Protein 2CUL (pdb70)

Solvent-accessible surface area: 10797 Å² total; per-residue (Å²): 93,74,44,43,0,0,0,7,12,3,23,17,7,0,0,0,0,0,8,40,0,5,89,130,46,10,112,1,0,0,1,13,62,43,57,91,17,1,0,20,5,62,86,42,8,140,76,123,22,13,111,24,0,0,0,74,128,0,67,45,100,196,30,119,163,47,148,14,6,7,45,66,0,46,166,63,1,89,58,26,227,46,19,97,26,41,78,8,4,11,17,0,5,26,67,109,70,91,106,0,22,0,0,98,10,160,85,49,91,73,8,126,5,70,37,0,0,0,6,18,20,6,33,4,32,4,132,3,37,38,80,94,66,77,89,97,6,0,31,79,110,24,63,6,95,77,48,10,30,84,21,0,51,185,64,31,8,168,41,38,135,102,78,32,132,20,114,134,41,14,80,6,112,8,39,4,1,69,80,115,4,26,74,92,161,32,0,37,0,108,104,22,65,8,0,13,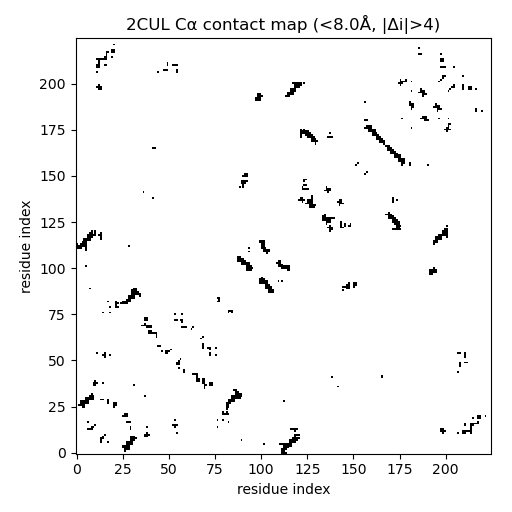0,0,2,36,0,11,62,88,35,99,43,26,103,16,1,86,13,0,58,72,0,0,96,34,0,54,153,91,84

Foldseek 3Di:
DQAQEEEEAQELQRVQLLVLLLVVVGQYEYEYADLQCRHQDQFFDDDDADPPTLLVVLDDPVDRDRSSSRVSSSVVSVPRPSYDYDYFAFQAFDDDDQAGFFGATPVGDTDGHSAYEYAPAQQAQKWKFQPPDIANASHPPHHHDHRHNVRCVVLPWDWDWDKDWHVVIMMMIGIATDQVLADQQAQHSPSGPRYGYADNSHDDDDSRRSSVGSNSNSVNVVVVD

Nearest PDB structures (foldseek):
  2cul-assembly1_A  TM=1.004E+00  e=3.012E-53  Thermus thermophilus HB8
  2zxi-assembly2_D  TM=8.512E-01  e=4.580E-15  Aquifex aeolicus
  2zxi-assembly2_C  TM=8.566E-01  e=1.336E-14  Aquifex aeolicus
  2zxi-assembly1_A  TM=8.500E-01  e=8.598E-15  Aquifex aeolicus
  2zxh-assembly1_B  TM=8.591E-01  e=3.437E-14  Aquifex aeolicus

CATH classification: 3.50.50.60

InterPro domains:
  IPR002218 tRNA uridine 5-carboxymethylaminomethyl modification enzyme MnmG-related [PTHR11806] (72-160)
  IPR036188 FAD/NAD(P)-binding domain superfamily [G3DSA:3.50.50.60] (1-232)
  IPR036188 FAD/NAD(P)-binding domain superfamily [SSF51905] (4-186)
  IPR040131 MnmG, N-terminal domain [PF01134] (5-40)
  IPR040131 MnmG, N-terminal domain [PF01134] (69-161)

Structure (mmCIF, N/CA/C/O backbone):
data_2CUL
#
_entry.id   2CUL
#
_cell.length_a   78.510
_cell.length_b   78.510
_cell.length_c   66.095
_cell.angle_alpha   90.00
_cell.angle_beta   90.00
_cell.angle_gamma   120.00
#
_symmetry.space_group_name_H-M   'P 32 2 1'
#
loop_
_entity.id
_entity.type
_entity.pdbx_description
1 polymer 'Glucose-inhibited division protein A-related protein, probable oxidoreductase'
2 non-polymer 'FLAVIN-ADENINE DINUCLEOTIDE'
3 water water
#
loop_
_atom_site.group_PDB
_atom_site.id
_atom_site.type_symbol
_atom_site.label_atom_id
_atom_site.label_alt_id
_atom_site.label_comp_id
_atom_site.label_asym_id
_atom_site.label_entity_id
_atom_site.label_seq_id
_atom_site.pdbx_PDB_ins_code
_atom_site.Cartn_x
_atom_site.Cartn_y
_atom_site.Cartn_z
_atom_site.occupancy
_atom_site.B_iso_or_equiv
_atom_site.auth_seq_id
_atom_site.auth_comp_id
_atom_site.auth_asym_id
_atom_site.auth_atom_id
_atom_site.pdbx_PDB_model_num
ATOM 1 N N . ALA A 1 2 ? 42.945 49.214 23.030 1.00 31.50 2 ALA A N 1
ATOM 2 C CA . ALA A 1 2 ? 43.141 49.820 21.681 1.00 29.13 2 ALA A CA 1
ATOM 3 C C . ALA A 1 2 ? 44.575 50.305 21.498 1.00 26.45 2 ALA A C 1
ATOM 4 O O . ALA A 1 2 ? 44.827 51.251 20.747 1.00 26.34 2 ALA A O 1
ATOM 6 N N . ALA A 1 3 ? 45.510 49.657 22.188 1.00 23.82 3 ALA A N 1
ATOM 7 C CA . ALA A 1 3 ? 46.919 50.023 22.095 1.00 23.12 3 ALA A CA 1
ATOM 8 C C . ALA A 1 3 ? 47.336 50.036 20.630 1.00 23.68 3 ALA A C 1
ATOM 9 O O . ALA A 1 3 ? 47.938 51.003 20.153 1.00 22.22 3 ALA A O 1
ATOM 11 N N . TYR A 1 4 ? 47.020 48.955 19.919 1.00 20.72 4 TYR A N 1
ATOM 12 C CA . TYR A 1 4 ? 47.343 48.873 18.501 1.00 15.46 4 TYR A CA 1
ATOM 13 C C . TYR A 1 4 ? 46.120 49.281 17.691 1.00 12.49 4 TYR A C 1
ATOM 14 O O . TYR A 1 4 ? 45.027 48.745 17.884 1.00 12.03 4 TYR A O 1
ATOM 23 N N . GLN A 1 5 ? 46.301 50.236 16.791 1.00 12.18 5 GLN A N 1
ATOM 24 C CA . GLN A 1 5 ? 45.206 50.671 15.936 1.00 11.58 5 GLN A CA 1
ATOM 25 C C . GLN A 1 5 ? 44.980 49.585 14.894 1.00 11.28 5 GLN A C 1
ATOM 26 O O . GLN A 1 5 ? 43.856 49.361 14.441 1.00 10.26 5 GLN A O 1
ATOM 32 N N . VAL A 1 6 ? 46.063 48.913 14.518 1.00 8.80 6 VAL A N 1
ATOM 33 C CA . VAL A 1 6 ? 46.000 47.827 13.549 1.00 8.34 6 VAL A CA 1
ATOM 34 C C . VAL A 1 6 ? 46.903 46.691 14.022 1.00 6.71 6 VAL A C 1
ATOM 35 O O . VAL A 1 6 ? 48.080 46.905 14.312 1.00 8.27 6 VAL A O 1
ATOM 39 N N . LEU A 1 7 ? 46.336 45.490 14.121 1.00 7.63 7 LEU A N 1
ATOM 40 C CA . LEU A 1 7 ? 47.083 44.303 14.523 1.00 6.38 7 LEU A CA 1
ATOM 41 C C . LEU A 1 7 ? 47.192 43.438 13.276 1.00 8.62 7 LEU A C 1
ATOM 42 O O . LEU A 1 7 ? 46.179 43.057 12.689 1.00 8.69 7 LEU A O 1
ATOM 47 N N . ILE A 1 8 ? 48.422 43.137 12.875 1.00 5.25 8 ILE A N 1
ATOM 48 C CA . ILE A 1 8 ? 48.666 42.332 11.686 1.00 6.86 8 ILE A CA 1
ATOM 49 C C . ILE A 1 8 ? 49.253 40.981 12.072 1.00 6.76 8 ILE A C 1
ATOM 50 O O . ILE A 1 8 ? 50.244 40.917 12.800 1.00 6.77 8 ILE A O 1
ATOM 55 N N . VAL A 1 9 ? 48.633 39.910 11.583 1.00 6.06 9 VAL A N 1
ATOM 56 C CA . VAL A 1 9 ? 49.099 38.554 11.850 1.00 7.05 9 VAL A CA 1
ATOM 57 C C . VAL A 1 9 ? 49.883 38.054 10.637 1.00 6.42 9 VAL A C 1
ATOM 58 O O . VAL A 1 9 ? 49.304 37.751 9.589 1.00 6.58 9 VAL A O 1
ATOM 62 N N . GLY A 1 10 ? 51.206 37.981 10.785 1.00 6.40 10 GLY A N 1
ATOM 63 C CA . GLY A 1 10 ? 52.057 37.526 9.698 1.00 5.75 10 GLY A CA 1
ATOM 64 C C . GLY A 1 10 ? 53.009 38.610 9.228 1.00 7.58 10 GLY A C 1
ATOM 65 O O . GLY A 1 10 ? 52.584 39.598 8.633 1.00 6.75 10 GLY A O 1
ATOM 66 N N . ALA A 1 11 ? 54.300 38.424 9.495 1.00 7.57 11 ALA A N 1
ATOM 67 C CA . ALA A 1 11 ? 55.317 39.394 9.106 1.00 7.19 11 ALA A CA 1
ATOM 68 C C . ALA A 1 11 ? 56.003 38.993 7.809 1.00 8.08 11 ALA A C 1
ATOM 69 O O . ALA A 1 11 ? 57.235 38.998 7.716 1.00 6.44 11 ALA A O 1
ATOM 71 N N . GLY A 1 12 ? 55.196 38.645 6.814 1.00 7.00 12 GLY A N 1
ATOM 72 C CA . GLY A 1 12 ? 55.727 38.251 5.525 1.00 8.46 12 GLY A CA 1
ATOM 73 C C . GLY A 1 12 ? 55.692 39.410 4.548 1.00 7.11 12 GLY A C 1
ATOM 74 O O . GLY A 1 12 ? 55.536 40.565 4.943 1.00 7.02 12 GLY A O 1
ATOM 75 N N . PHE A 1 13 ? 55.816 39.109 3.262 1.00 7.35 13 PHE A N 1
ATOM 76 C CA . PHE A 1 13 ? 55.835 40.164 2.259 1.00 5.82 13 PHE A CA 1
ATOM 77 C C . PHE A 1 13 ? 54.634 41.101 2.252 1.00 7.84 13 PHE A C 1
ATOM 78 O O . PHE A 1 13 ? 54.804 42.305 2.082 1.00 10.88 13 PHE A O 1
ATOM 86 N N . SER A 1 14 ? 53.428 40.577 2.455 1.00 7.95 14 SER A N 1
ATOM 87 C CA . SER A 1 14 ? 52.257 41.450 2.456 1.00 5.94 14 SER A CA 1
ATOM 88 C C . SER A 1 14 ? 52.031 42.101 3.818 1.00 6.84 14 SER A C 1
ATOM 89 O O . SER A 1 14 ? 51.775 43.297 3.901 1.00 7.35 14 SER A O 1
ATOM 92 N N . GLY A 1 15 ? 52.135 41.310 4.882 1.00 6.01 15 GLY A N 1
ATOM 93 C CA . GLY A 1 15 ? 51.923 41.829 6.223 1.00 7.48 15 GLY A CA 1
ATOM 94 C C . GLY A 1 15 ? 52.947 42.851 6.673 1.00 5.83 15 GLY A C 1
ATOM 95 O O . GLY A 1 15 ? 52.594 43.872 7.259 1.00 7.77 15 GLY A O 1
ATOM 96 N N . ALA A 1 16 ? 54.220 42.577 6.412 1.00 7.58 16 ALA A N 1
ATOM 97 C CA . ALA A 1 16 ? 55.277 43.508 6.801 1.00 6.84 16 ALA A CA 1
ATOM 98 C C . ALA A 1 16 ? 55.197 44.797 5.983 1.00 7.43 16 ALA A C 1
ATOM 99 O O . ALA A 1 16 ? 55.460 45.884 6.501 1.00 8.34 16 ALA A O 1
ATOM 101 N N . GLU A 1 17 ? 54.833 44.687 4.709 1.00 6.61 17 GLU A N 1
ATOM 102 C CA . GLU A 1 17 ? 54.724 45.879 3.874 1.00 5.08 17 GLU A CA 1
ATOM 103 C C . GLU A 1 17 ? 53.590 46.748 4.416 1.00 7.28 17 GLU A C 1
ATOM 104 O O . GLU A 1 17 ? 53.711 47.971 4.477 1.00 8.86 17 GLU A O 1
ATOM 110 N N . THR A 1 18 ? 52.486 46.116 4.809 1.00 7.60 18 THR A N 1
ATOM 111 C CA . THR A 1 18 ? 51.358 46.862 5.363 1.00 7.39 18 THR A CA 1
ATOM 112 C C . THR A 1 18 ? 51.831 47.613 6.610 1.00 8.26 18 THR A C 1
ATOM 113 O O . THR A 1 18 ? 51.565 48.808 6.774 1.00 9.05 18 THR A O 1
ATOM 117 N N . ALA A 1 19 ? 52.540 46.905 7.483 1.00 8.83 19 ALA A N 1
ATOM 118 C CA . ALA A 1 19 ? 53.052 47.495 8.717 1.00 8.52 19 ALA A CA 1
ATOM 119 C C . ALA A 1 19 ? 53.986 48.658 8.416 1.00 10.13 19 ALA A C 1
ATOM 120 O O . ALA A 1 19 ? 53.943 49.696 9.080 1.00 10.30 19 ALA A O 1
ATOM 122 N N . PHE A 1 20 ? 54.829 48.476 7.406 1.00 10.30 20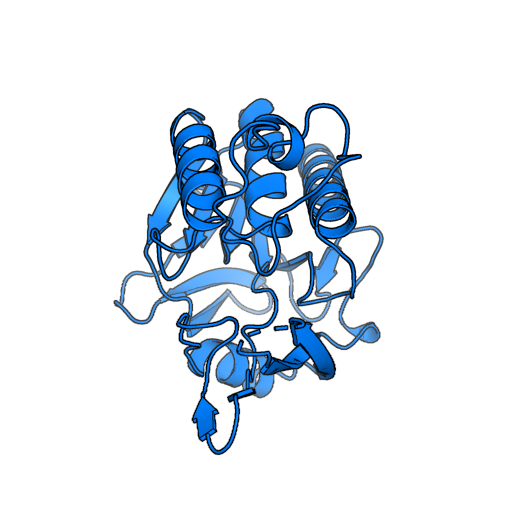 PHE A N 1
ATOM 123 C CA . PHE A 1 20 ? 55.792 49.496 7.017 1.00 11.73 20 PHE A CA 1
ATOM 124 C C . PHE A 1 20 ? 55.155 50.839 6.677 1.00 10.11 20 PHE A C 1
ATOM 125 O O . PHE A 1 20 ? 55.524 51.863 7.248 1.00 12.57 20 PHE A O 1
ATOM 133 N N . TRP A 1 21 ? 54.202 50.840 5.749 1.00 9.92 21 TRP A N 1
ATOM 134 C CA . TRP A 1 21 ? 53.558 52.084 5.351 1.00 11.83 21 TRP A CA 1
ATOM 135 C C . TRP A 1 21 ? 52.675 52.692 6.430 1.00 13.23 21 TRP A C 1
ATOM 136 O O . TRP A 1 21 ? 52.569 53.914 6.529 1.00 16.07 21 TRP A O 1
ATOM 147 N N . LEU A 1 22 ? 52.042 51.852 7.241 1.00 10.37 22 LEU A N 1
ATOM 148 C CA . LEU A 1 22 ? 51.201 52.368 8.310 1.00 11.13 22 LEU A CA 1
ATOM 149 C C . LEU A 1 22 ? 52.089 53.079 9.320 1.00 11.18 22 LEU A C 1
ATOM 150 O O . LEU A 1 22 ? 51.778 54.183 9.769 1.00 12.73 22 LEU A O 1
ATOM 155 N N . ALA A 1 23 ? 53.207 52.444 9.661 1.00 9.63 23 ALA A N 1
ATOM 156 C CA . ALA A 1 23 ? 54.137 53.009 10.630 1.00 14.17 23 ALA A CA 1
ATOM 157 C C . ALA A 1 23 ? 54.750 54.318 10.140 1.00 15.84 23 ALA A C 1
ATOM 158 O O . ALA A 1 23 ? 55.003 55.226 10.935 1.00 17.50 23 ALA A O 1
ATOM 160 N N . GLN A 1 24 ? 54.986 54.414 8.834 1.00 18.05 24 GLN A N 1
ATOM 161 C CA . GLN A 1 24 ? 55.553 55.624 8.248 1.00 21.43 24 GLN A CA 1
ATOM 162 C C . GLN A 1 24 ? 54.625 56.804 8.511 1.00 20.79 24 GLN A C 1
ATOM 163 O O . GLN A 1 24 ? 55.072 57.950 8.600 1.00 21.19 24 GLN A O 1
ATOM 169 N N . LYS A 1 25 ? 53.332 56.514 8.639 1.00 16.26 25 LYS A N 1
ATOM 170 C CA . LYS A 1 25 ? 52.322 57.538 8.884 1.00 19.59 25 LYS A CA 1
ATOM 171 C C . LYS A 1 25 ? 51.954 57.707 10.357 1.00 19.63 25 LYS A C 1
ATOM 172 O O . LYS A 1 25 ? 51.001 58.413 10.689 1.00 20.69 25 LYS A O 1
ATOM 178 N N . GLY A 1 26 ? 52.704 57.049 11.235 1.00 14.70 26 GLY A N 1
ATOM 179 C CA . GLY A 1 26 ? 52.462 57.174 12.662 1.00 15.78 26 GLY A CA 1
ATOM 180 C C . GLY A 1 26 ? 51.393 56.292 13.274 1.00 15.34 26 GLY A C 1
ATOM 181 O O . GLY A 1 26 ? 51.074 56.433 14.456 1.00 17.64 26 GLY A O 1
ATOM 182 N N . VAL A 1 27 ? 50.827 55.388 12.484 1.00 11.59 27 VAL A N 1
ATOM 183 C CA . VAL A 1 27 ? 49.801 54.491 12.994 1.00 10.64 27 VAL A CA 1
ATOM 184 C C . VAL A 1 27 ? 50.432 53.509 13.972 1.00 12.72 27 VAL A C 1
ATOM 185 O O . VAL A 1 27 ? 51.518 52.984 13.718 1.00 14.06 27 VAL A O 1
ATOM 189 N N . ARG A 1 28 ? 49.763 53.283 15.099 1.00 11.02 28 ARG A N 1
ATOM 190 C CA . ARG A 1 28 ? 50.257 52.351 16.106 1.00 11.61 28 ARG A CA 1
ATOM 191 C C . ARG A 1 28 ? 49.973 50.946 15.600 1.00 12.05 28 ARG A C 1
ATOM 192 O O . ARG A 1 28 ? 48.831 50.482 15.624 1.00 14.10 28 ARG A O 1
ATOM 200 N N . VAL A 1 29 ? 51.019 50.271 15.143 1.00 8.97 29 VAL A N 1
ATOM 201 C CA . VAL A 1 29 ? 50.880 48.929 14.599 1.00 6.72 29 VAL A CA 1
ATOM 202 C C . VAL A 1 29 ? 51.509 47.820 15.426 1.00 8.40 29 VAL A C 1
ATOM 203 O O . VAL A 1 29 ? 52.620 47.951 15.938 1.00 9.20 29 VAL A O 1
ATOM 207 N N . GLY A 1 30 ? 50.773 46.723 15.543 1.00 8.39 30 GLY A N 1
ATOM 208 C CA . GLY A 1 30 ? 51.273 45.558 16.240 1.00 8.47 30 GLY A CA 1
ATOM 209 C C . GLY A 1 30 ? 51.427 44.505 15.161 1.00 9.18 30 GLY A C 1
ATOM 210 O O . GLY A 1 30 ? 50.451 44.153 14.498 1.00 7.78 30 GLY A O 1
ATOM 211 N N . LEU A 1 31 ? 52.652 44.028 14.956 1.00 7.00 31 LEU A N 1
ATOM 212 C CA . LEU A 1 31 ? 52.919 43.010 13.947 1.00 6.91 31 LEU A CA 1
ATOM 213 C C . LEU A 1 31 ? 53.266 41.711 14.660 1.00 7.91 31 LEU A C 1
ATOM 214 O O . LEU A 1 31 ? 54.374 41.539 15.175 1.00 7.35 31 LEU A O 1
ATOM 219 N N . LEU A 1 32 ? 52.293 40.806 14.689 1.00 7.57 32 LEU A N 1
ATOM 220 C CA . LEU A 1 32 ? 52.423 39.512 15.351 1.00 7.78 32 LEU A CA 1
ATOM 221 C C . LEU A 1 32 ? 52.823 38.439 14.347 1.00 7.84 32 LEU A C 1
ATOM 222 O O . LEU A 1 32 ? 52.233 38.345 13.272 1.00 8.81 32 LEU A O 1
ATOM 227 N N . THR A 1 33 ? 53.828 37.635 14.685 1.00 6.06 33 THR A N 1
ATOM 228 C CA . THR A 1 33 ? 54.264 36.587 13.770 1.00 5.14 33 THR A CA 1
ATOM 229 C C . THR A 1 33 ? 54.806 35.392 14.558 1.00 7.81 33 THR A C 1
ATOM 230 O O . THR A 1 33 ? 55.449 35.560 15.592 1.00 7.37 33 THR A O 1
ATOM 234 N N . GLN A 1 34 ? 54.532 34.179 14.079 1.00 8.02 34 GLN A N 1
ATOM 235 C CA . GLN A 1 34 ? 54.946 32.982 14.808 1.00 7.98 34 GLN A CA 1
ATOM 236 C C . GLN A 1 34 ? 56.434 32.741 14.972 1.00 8.69 34 GLN A C 1
ATOM 237 O O . GLN A 1 34 ? 56.854 32.132 15.958 1.00 9.84 34 GLN A O 1
ATOM 243 N N . SER A 1 35 ? 57.235 33.211 14.026 1.00 7.94 35 SER A N 1
ATOM 244 C CA . SER A 1 35 ? 58.676 33.020 14.124 1.00 10.15 35 SER A CA 1
ATOM 245 C C . SER A 1 35 ? 59.425 34.261 13.670 1.00 8.86 35 SER A C 1
ATOM 246 O O . SER A 1 35 ? 59.378 34.622 12.498 1.00 9.89 35 SER A O 1
ATOM 249 N N . LEU A 1 36 ? 60.114 34.920 14.597 1.00 10.07 36 LEU A N 1
ATOM 250 C CA . LEU A 1 36 ? 60.868 36.115 14.234 1.00 8.28 36 LEU A CA 1
ATOM 251 C C . LEU A 1 36 ? 61.996 35.757 13.276 1.00 7.86 36 LEU A C 1
ATOM 252 O O . LEU A 1 36 ? 62.421 36.591 12.474 1.00 9.49 36 LEU A O 1
ATOM 257 N N . ASP A 1 37 ? 62.462 34.511 13.336 1.00 9.68 37 ASP A N 1
ATOM 258 C CA . ASP A 1 37 ? 63.542 34.065 12.460 1.00 11.55 37 ASP A CA 1
ATOM 259 C C . ASP A 1 37 ? 63.075 33.816 11.029 1.00 8.98 37 ASP A C 1
ATOM 260 O O . ASP A 1 37 ? 63.870 33.420 10.173 1.00 13.28 37 ASP A O 1
ATOM 265 N N . ALA A 1 38 ? 61.793 34.049 10.765 1.00 8.53 38 ALA A N 1
ATOM 266 C CA . ALA A 1 38 ? 61.248 33.839 9.425 1.00 8.93 38 ALA A CA 1
ATOM 267 C C . ALA A 1 38 ? 60.641 35.110 8.835 1.00 8.06 38 ALA A C 1
ATOM 268 O O . ALA A 1 38 ? 60.049 35.074 7.759 1.00 8.60 38 ALA A O 1
ATOM 270 N N . VAL A 1 39 ? 60.779 36.228 9.545 1.00 8.04 39 VAL A N 1
ATOM 271 C CA . VAL A 1 39 ? 60.246 37.500 9.065 1.00 6.80 39 VAL A CA 1
ATOM 272 C C . VAL A 1 39 ? 60.735 37.808 7.651 1.00 8.73 39 VAL A C 1
ATOM 273 O O . VAL A 1 39 ? 61.933 37.839 7.397 1.00 9.94 39 VAL A O 1
ATOM 277 N N . MET A 1 40 ? 59.801 38.030 6.731 1.00 6.33 40 MET A N 1
ATOM 278 C CA . MET A 1 40 ? 60.157 38.359 5.351 1.00 6.36 40 MET A CA 1
ATOM 279 C C . MET A 1 40 ? 61.104 37.362 4.690 1.00 8.13 40 MET A C 1
ATOM 280 O O . MET A 1 40 ? 61.941 37.747 3.873 1.00 9.01 40 MET A O 1
ATOM 285 N N . MET A 1 41 ? 60.968 36.085 5.029 1.00 7.05 41 MET A N 1
ATOM 286 C CA . MET A 1 41 ? 61.813 35.053 4.441 1.00 5.72 41 MET A CA 1
ATOM 287 C C . MET A 1 41 ? 61.342 34.735 3.024 1.00 4.93 41 MET A C 1
ATOM 288 O O . MET A 1 41 ? 60.170 34.447 2.806 1.00 7.26 41 MET A O 1
ATOM 293 N N . PRO A 1 42 ? 62.249 34.796 2.040 1.00 7.18 42 PRO A N 1
ATOM 294 C CA . PRO A 1 42 ? 61.848 34.493 0.663 1.00 7.09 42 PRO A CA 1
ATOM 295 C C . PRO A 1 42 ? 61.907 32.996 0.385 1.00 8.17 42 PRO A C 1
ATOM 296 O O . PRO A 1 42 ? 62.376 32.207 1.210 1.00 11.32 42 PRO A O 1
ATOM 300 N N . PHE A 1 43 ? 61.412 32.620 -0.786 1.00 10.68 43 PHE A N 1
ATOM 301 C CA . PHE A 1 43 ? 61.502 31.250 -1.260 1.00 10.43 43 PHE A CA 1
ATOM 302 C C . PHE A 1 43 ? 62.743 31.437 -2.133 1.00 10.18 43 PHE A C 1
ATOM 303 O O . PHE A 1 43 ? 63.862 31.209 -1.674 1.00 11.10 43 PHE A O 1
ATOM 311 N N . LEU A 1 44 ? 62.560 31.889 -3.371 1.00 10.53 44 LEU A N 1
ATOM 312 C CA . LEU A 1 44 ? 63.707 32.165 -4.233 1.00 9.95 44 LEU A CA 1
ATOM 313 C C . LEU A 1 44 ? 64.129 33.611 -3.977 1.00 9.49 44 LEU A C 1
ATOM 314 O O . LEU A 1 44 ? 63.322 34.438 -3.544 1.00 11.34 44 LEU A O 1
ATOM 319 N N . PRO A 1 45 ? 65.402 33.938 -4.234 1.00 8.98 45 PRO A N 1
ATOM 320 C CA . PRO A 1 45 ? 65.867 35.310 -4.012 1.00 9.16 45 PRO A CA 1
ATOM 321 C C . PRO A 1 45 ? 65.023 36.350 -4.754 1.00 9.47 45 PRO A C 1
ATOM 322 O O . PRO A 1 45 ? 64.777 36.220 -5.954 1.00 11.03 45 PRO A O 1
ATOM 326 N N . PRO A 1 46 ? 64.548 37.382 -4.039 1.00 9.63 46 PRO A N 1
ATOM 327 C CA . PRO A 1 46 ? 63.741 38.420 -4.685 1.00 8.55 46 PRO A CA 1
ATOM 328 C C . PRO A 1 46 ? 64.599 39.184 -5.689 1.00 11.52 46 PRO A C 1
ATOM 329 O O . PRO A 1 46 ? 65.741 39.537 -5.396 1.00 13.20 46 PRO A O 1
ATOM 333 N N . LYS A 1 47 ? 64.048 39.433 -6.872 1.00 9.90 47 LYS A N 1
ATOM 334 C CA . LYS A 1 47 ? 64.768 40.155 -7.911 1.00 12.07 47 LYS A CA 1
ATOM 335 C C . LYS A 1 47 ? 63.930 41.318 -8.426 1.00 11.47 47 LYS A C 1
ATOM 336 O O . LYS A 1 47 ? 62.704 41.232 -8.488 1.00 11.12 47 LYS A O 1
ATOM 342 N N . PRO A 1 48 ? 64.585 42.426 -8.807 1.00 11.92 48 PRO A N 1
ATOM 343 C CA . PRO A 1 48 ? 63.884 43.609 -9.315 1.00 11.18 48 PRO A CA 1
ATOM 344 C C . PRO A 1 48 ? 63.126 43.348 -10.614 1.00 11.73 48 PRO A C 1
ATOM 345 O O . PRO A 1 48 ? 63.392 42.372 -11.314 1.00 14.61 48 PRO A O 1
ATOM 349 N N . PRO A 1 49 ? 62.196 44.246 -10.974 1.00 13.04 49 PRO A N 1
ATOM 350 C CA . PRO A 1 49 ? 61.816 45.471 -10.265 1.00 13.70 49 PRO A CA 1
ATOM 351 C C . PRO A 1 49 ? 60.891 45.283 -9.063 1.00 12.56 49 PRO A C 1
ATOM 352 O O . PRO A 1 49 ? 60.106 44.336 -9.004 1.00 13.85 49 PRO A O 1
ATOM 356 N N . PHE A 1 50 ? 60.997 46.207 -8.112 1.00 13.25 50 PHE A N 1
ATOM 357 C CA . PHE A 1 50 ? 60.186 46.189 -6.902 1.00 13.72 50 PHE A CA 1
ATOM 358 C C . PHE A 1 50 ? 59.341 47.457 -6.844 1.00 13.86 50 PHE A C 1
ATOM 359 O O . PHE A 1 50 ? 59.611 48.429 -7.552 1.00 13.82 50 PHE A O 1
ATOM 367 N N . PRO A 1 51 ? 58.294 47.462 -6.006 1.00 11.89 51 PRO A N 1
ATOM 368 C CA . PRO A 1 51 ? 57.457 48.662 -5.907 1.00 11.97 51 PRO A CA 1
ATOM 369 C C . PRO A 1 51 ? 58.319 49.800 -5.363 1.00 14.08 51 PRO A C 1
ATOM 370 O O . PRO A 1 51 ? 59.019 49.629 -4.369 1.00 10.38 51 PRO A O 1
ATOM 374 N N . PRO A 1 52 ? 58.286 50.974 -6.010 1.00 16.16 52 PRO A N 1
ATOM 375 C CA . PRO A 1 52 ? 59.093 52.107 -5.545 1.00 16.64 52 PRO A CA 1
ATOM 376 C C . PRO A 1 52 ? 58.914 52.483 -4.072 1.00 17.07 52 PRO A C 1
ATOM 377 O O . PRO A 1 52 ? 57.793 52.646 -3.591 1.00 17.08 52 PRO A O 1
ATOM 381 N N . GLY A 1 53 ? 60.036 52.608 -3.365 1.00 15.25 53 GLY A N 1
ATOM 382 C CA . GLY A 1 53 ? 60.021 52.986 -1.960 1.00 15.08 53 GLY A CA 1
ATOM 383 C C . GLY A 1 53 ? 59.500 51.955 -0.976 1.00 14.87 53 GLY A C 1
ATOM 384 O O . GLY A 1 53 ? 59.368 52.244 0.212 1.00 15.09 53 GLY A O 1
ATOM 385 N N . SER A 1 54 ? 59.218 50.752 -1.459 1.00 12.02 54 SER A N 1
ATOM 386 C CA . SER A 1 54 ? 58.693 49.690 -0.606 1.00 12.34 54 SER A CA 1
ATOM 387 C C . SER A 1 54 ? 59.733 49.078 0.321 1.00 12.99 54 SER A C 1
ATOM 388 O O . SER A 1 54 ? 60.936 49.226 0.115 1.00 11.29 54 SER A O 1
ATOM 391 N N . LEU A 1 55 ? 59.251 48.384 1.347 1.00 11.21 55 LEU A N 1
ATOM 392 C CA . LEU A 1 55 ? 60.128 47.698 2.284 1.00 9.91 55 LEU A CA 1
ATOM 393 C C . LEU A 1 55 ? 60.876 46.648 1.469 1.00 9.79 55 LEU A C 1
ATOM 394 O O . LEU A 1 55 ? 62.055 46.390 1.695 1.00 9.51 55 LEU A O 1
ATOM 399 N N . LEU A 1 56 ? 60.171 46.047 0.515 1.00 10.80 56 LEU A N 1
ATOM 400 C CA . LEU A 1 56 ? 60.755 45.030 -0.351 1.00 9.80 56 LEU A CA 1
ATOM 401 C C . LEU A 1 56 ? 61.970 45.592 -1.094 1.00 11.18 56 LEU A C 1
ATOM 402 O O . LEU A 1 56 ? 63.028 44.965 -1.129 1.00 9.74 56 LEU A O 1
ATOM 407 N N . GLU A 1 57 ? 61.820 46.781 -1.674 1.00 8.04 57 GLU A N 1
ATOM 408 C CA . GLU A 1 57 ? 62.917 47.413 -2.404 1.00 8.03 57 GLU A CA 1
ATOM 409 C C . GLU A 1 57 ? 64.079 47.753 -1.474 1.00 10.46 57 GLU A C 1
ATOM 410 O O . GLU A 1 57 ? 65.243 47.523 -1.802 1.00 11.79 57 GLU A O 1
ATOM 416 N N . ARG A 1 58 ? 63.757 48.299 -0.307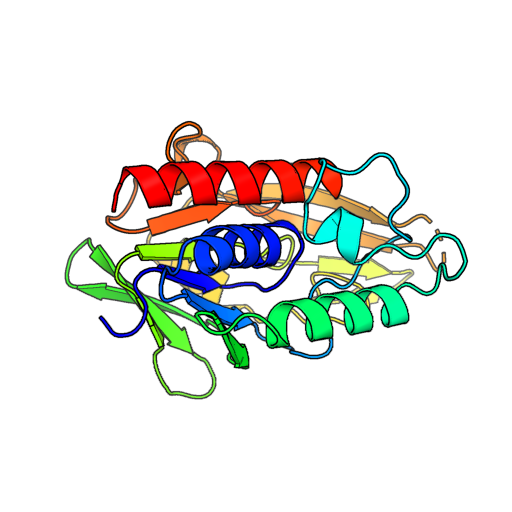 1.00 11.71 58 ARG A N 1
ATOM 417 C CA . ARG A 1 58 ? 64.779 48.681 0.662 1.00 8.50 58 ARG A CA 1
ATOM 418 C C . ARG A 1 58 ? 65.569 47.490 1.198 1.00 11.01 58 ARG A C 1
ATOM 419 O O . ARG A 1 58 ? 66.759 47.610 1.488 1.00 13.04 58 ARG A O 1
ATOM 427 N N . ALA A 1 59 ? 64.912 46.340 1.324 1.00 10.73 59 ALA A N 1
ATOM 428 C CA . ALA A 1 59 ? 65.566 45.141 1.845 1.00 10.52 59 ALA A CA 1
ATOM 429 C C . ALA A 1 59 ? 66.487 44.448 0.844 1.00 11.45 59 ALA A C 1
ATOM 430 O O . ALA A 1 59 ? 67.363 43.679 1.228 1.00 10.47 59 ALA A O 1
ATOM 432 N N . TYR A 1 60 ? 66.284 44.723 -0.438 1.00 11.65 60 TYR A N 1
ATOM 433 C CA . TYR A 1 60 ? 67.084 44.119 -1.496 1.00 9.80 60 TYR A CA 1
ATOM 434 C C . TYR A 1 60 ? 68.540 44.584 -1.514 1.00 9.62 60 TYR A C 1
ATOM 435 O O . TYR A 1 60 ? 68.833 45.746 -1.248 1.00 12.99 60 TYR A O 1
ATOM 444 N N . ASP A 1 61 ? 69.441 43.658 -1.836 1.00 9.28 61 ASP A N 1
ATOM 445 C CA . ASP A 1 61 ? 70.870 43.948 -1.946 1.00 11.91 61 ASP A CA 1
ATOM 446 C C . ASP A 1 61 ? 71.320 43.264 -3.231 1.00 10.47 61 ASP A C 1
ATOM 447 O O . ASP A 1 61 ? 71.372 42.039 -3.307 1.00 11.41 61 ASP A O 1
ATOM 452 N N . PRO A 1 62 ? 71.647 44.050 -4.268 1.00 12.62 62 PRO A N 1
ATOM 453 C CA . PRO A 1 62 ? 72.082 43.466 -5.539 1.00 17.67 62 PRO A CA 1
ATOM 454 C C . PRO A 1 62 ? 73.372 42.653 -5.462 1.00 17.27 62 PRO A C 1
ATOM 455 O O . PRO A 1 62 ? 73.703 41.916 -6.391 1.00 20.79 62 PRO A O 1
ATOM 459 N N . LYS A 1 63 ? 74.093 42.773 -4.353 1.00 17.03 63 LYS A N 1
ATOM 460 C CA . LYS A 1 63 ? 75.341 42.036 -4.197 1.00 17.68 63 LYS A CA 1
ATOM 461 C C . LYS A 1 63 ? 75.247 40.880 -3.205 1.00 17.90 63 LYS A C 1
ATOM 462 O O . LYS A 1 63 ? 76.251 40.239 -2.896 1.00 18.99 63 LYS A O 1
ATOM 468 N N . ASP A 1 64 ? 74.041 40.608 -2.717 1.00 11.86 64 ASP A N 1
ATOM 469 C CA . ASP A 1 64 ? 73.838 39.522 -1.763 1.00 10.00 64 ASP A CA 1
ATOM 470 C C . ASP A 1 64 ? 72.525 38.811 -2.064 1.00 12.25 64 ASP A C 1
ATOM 471 O O . ASP A 1 64 ? 71.449 39.336 -1.770 1.00 13.66 64 ASP A O 1
ATOM 476 N N . GLU A 1 65 ? 72.615 37.618 -2.643 1.00 11.56 65 GLU A N 1
ATOM 477 C CA . GLU A 1 65 ? 71.420 36.854 -2.986 1.00 13.82 65 GLU A CA 1
ATOM 478 C C . GLU A 1 65 ? 70.957 35.873 -1.912 1.00 14.86 65 GLU A C 1
ATOM 479 O O . GLU A 1 65 ? 69.938 35.213 -2.087 1.00 13.52 65 GLU A O 1
ATOM 485 N N . ARG A 1 66 ? 71.691 35.777 -0.805 1.00 11.23 66 ARG A N 1
ATOM 486 C CA . ARG A 1 66 ? 71.314 34.851 0.264 1.00 9.75 66 ARG A CA 1
ATOM 487 C C . ARG A 1 66 ? 69.936 35.193 0.815 1.00 8.72 66 ARG A C 1
ATOM 488 O O . ARG A 1 66 ? 69.733 36.270 1.368 1.00 9.67 66 ARG A O 1
ATOM 496 N N . VAL A 1 67 ? 68.988 34.274 0.680 1.00 7.90 67 VAL A N 1
ATOM 497 C CA . VAL A 1 67 ? 67.641 34.540 1.169 1.00 7.13 67 VAL A CA 1
ATOM 498 C C . VAL A 1 67 ? 67.566 34.785 2.677 1.00 9.24 67 VAL A C 1
ATOM 499 O O . VAL A 1 67 ? 66.761 35.600 3.125 1.00 9.12 67 VAL A O 1
ATOM 503 N N . TRP A 1 68 ? 68.401 34.112 3.466 1.00 9.34 68 TRP A N 1
ATOM 504 C CA . TRP A 1 68 ? 68.359 34.345 4.909 1.00 10.13 68 TRP A CA 1
ATOM 505 C C . TRP A 1 68 ? 68.801 35.770 5.218 1.00 12.07 68 TRP A C 1
ATOM 506 O O . TRP A 1 68 ? 68.258 36.412 6.112 1.00 11.09 68 TRP A O 1
ATOM 517 N N . ALA A 1 69 ? 69.788 36.262 4.476 1.00 9.42 69 ALA A N 1
ATOM 518 C CA . ALA A 1 69 ? 70.284 37.618 4.678 1.00 9.48 69 ALA A CA 1
ATOM 519 C C . ALA A 1 69 ? 69.198 38.632 4.331 1.00 8.02 69 ALA A C 1
ATOM 520 O O . ALA A 1 69 ? 69.083 39.676 4.976 1.00 8.40 69 ALA A O 1
ATOM 522 N N . PHE A 1 70 ? 68.400 38.328 3.307 1.00 8.00 70 PHE A N 1
ATOM 523 C CA . PHE A 1 70 ? 67.311 39.218 2.920 1.00 7.80 70 PHE A CA 1
ATOM 524 C C . PHE A 1 70 ? 66.355 39.295 4.110 1.00 4.99 70 PHE A C 1
ATOM 525 O O . PHE A 1 70 ? 65.912 40.374 4.501 1.00 7.22 70 PHE A O 1
ATOM 533 N N . HIS A 1 71 ? 66.044 38.137 4.684 1.00 8.27 71 HIS A N 1
ATOM 534 C CA . HIS A 1 71 ? 65.169 38.078 5.847 1.00 7.19 71 HIS A CA 1
ATOM 535 C C . HIS A 1 71 ? 65.719 38.953 6.974 1.00 7.33 71 HIS A C 1
ATOM 536 O O . HIS A 1 71 ? 64.988 39.735 7.576 1.00 7.16 71 HIS A O 1
ATOM 543 N N . ALA A 1 72 ? 67.014 38.826 7.251 1.00 8.72 72 ALA A N 1
ATOM 544 C CA . ALA A 1 72 ? 67.619 39.595 8.331 1.00 8.41 72 ALA A CA 1
ATOM 545 C C . ALA A 1 72 ? 67.599 41.097 8.084 1.00 7.66 72 ALA A C 1
ATOM 546 O O . ALA A 1 72 ? 67.333 41.873 9.002 1.00 9.49 72 ALA A O 1
ATOM 548 N N . ARG A 1 73 ? 67.889 41.514 6.855 1.00 8.47 73 ARG A N 1
ATOM 549 C CA . ARG A 1 73 ? 67.883 42.938 6.538 1.00 6.82 73 ARG A CA 1
ATOM 550 C C . ARG A 1 73 ? 66.473 43.515 6.639 1.00 6.96 73 ARG A C 1
ATOM 551 O O . ARG A 1 73 ? 66.279 44.620 7.150 1.00 7.89 73 ARG A O 1
ATOM 559 N N . ALA A 1 74 ? 65.488 42.763 6.160 1.00 7.22 74 ALA A N 1
ATOM 560 C CA . ALA A 1 74 ? 64.101 43.213 6.211 1.00 6.97 74 ALA A CA 1
ATOM 561 C C . ALA A 1 74 ? 63.648 43.328 7.662 1.00 8.07 74 ALA A C 1
ATOM 562 O O . ALA A 1 74 ? 63.006 44.307 8.052 1.00 8.19 74 ALA A O 1
ATOM 564 N N . LYS A 1 75 ? 63.980 42.319 8.457 1.00 9.95 75 LYS A N 1
ATOM 565 C CA . LYS A 1 75 ? 63.611 42.313 9.870 1.00 9.30 75 LYS A CA 1
ATOM 566 C C . LYS A 1 75 ? 64.179 43.547 10.570 1.00 9.62 75 LYS A C 1
ATOM 567 O O . LYS A 1 75 ? 63.475 44.228 11.315 1.00 9.72 75 LYS A O 1
ATOM 573 N N . TYR A 1 76 ? 65.452 43.839 10.317 1.00 8.10 76 TYR A N 1
ATOM 574 C CA . TYR A 1 76 ? 66.106 44.986 10.939 1.00 8.61 76 TYR A CA 1
ATOM 575 C C . TYR A 1 76 ? 65.444 46.305 10.549 1.00 8.72 76 TYR A C 1
ATOM 576 O O . TYR A 1 76 ? 65.313 47.216 11.374 1.00 10.10 76 TYR A O 1
ATOM 585 N N . LEU A 1 77 ? 65.026 46.411 9.292 1.00 8.37 77 LEU A N 1
ATOM 586 C CA . LEU A 1 77 ? 64.359 47.620 8.824 1.00 10.02 77 LEU A CA 1
ATOM 587 C C . LEU A 1 77 ? 63.047 47.830 9.588 1.00 8.58 77 LEU A C 1
ATOM 588 O O . LEU A 1 77 ? 62.726 48.949 9.992 1.00 10.57 77 LEU A O 1
ATOM 593 N N . LEU A 1 78 ? 62.294 46.752 9.789 1.00 9.30 78 LEU A N 1
ATOM 594 C CA . LEU A 1 78 ? 61.028 46.832 10.521 1.00 6.72 78 LEU A CA 1
ATOM 595 C C . LEU A 1 78 ? 61.256 47.246 11.969 1.00 10.96 78 LEU A C 1
ATOM 596 O O . LEU A 1 78 ? 60.466 47.996 12.545 1.00 10.19 78 LEU A O 1
ATOM 601 N N . GLU A 1 79 ? 62.339 46.753 12.554 1.00 9.51 79 GLU A N 1
ATOM 602 C CA . GLU A 1 79 ? 62.649 47.058 13.943 1.00 10.00 79 GLU A CA 1
ATOM 603 C C . GLU A 1 79 ? 63.041 48.517 14.157 1.00 9.96 79 GLU A C 1
ATOM 604 O O . GLU A 1 79 ? 63.102 48.987 15.293 1.00 12.02 79 GLU A O 1
ATOM 610 N N . GLY A 1 80 ? 63.282 49.235 13.064 1.00 11.11 80 GLY A N 1
ATOM 611 C CA . GLY A 1 80 ? 63.664 50.633 13.166 1.00 10.87 80 GLY A CA 1
ATOM 612 C C . GLY A 1 80 ? 62.497 51.605 13.114 1.00 14.18 80 GLY A C 1
ATOM 613 O O . GLY A 1 80 ? 62.684 52.813 13.271 1.00 14.91 80 GLY A O 1
ATOM 614 N N . LEU A 1 81 ? 61.293 51.081 12.897 1.00 11.27 81 LEU A N 1
ATOM 615 C CA . LEU A 1 81 ? 60.091 51.907 12.824 1.00 12.41 81 LEU A CA 1
ATOM 616 C C . LEU A 1 81 ? 59.498 52.106 14.220 1.00 10.59 81 LEU A C 1
ATOM 617 O O . LEU A 1 81 ? 58.982 51.170 14.826 1.00 11.34 81 LEU A O 1
ATOM 622 N N . ARG A 1 82 ? 59.567 53.337 14.715 1.00 11.23 82 ARG A N 1
ATOM 623 C CA . ARG A 1 82 ? 59.075 53.684 16.047 1.00 14.21 82 ARG A CA 1
ATOM 624 C C . ARG A 1 82 ? 57.639 53.278 16.393 1.00 10.74 82 ARG A C 1
ATOM 625 O O . ARG A 1 82 ? 57.389 52.709 17.456 1.00 12.30 82 ARG A O 1
ATOM 633 N N . PRO A 1 83 ? 56.674 53.569 15.507 1.00 11.66 83 PRO A N 1
ATOM 634 C CA . PRO A 1 83 ? 55.275 53.216 15.787 1.00 10.49 83 PRO A CA 1
ATOM 635 C C . PRO A 1 83 ? 54.935 51.738 15.650 1.00 9.97 83 PRO A C 1
ATOM 636 O O . PRO A 1 83 ? 53.798 51.335 15.891 1.00 11.93 83 PRO A O 1
ATOM 640 N N . LEU A 1 84 ? 55.917 50.935 15.265 1.00 8.09 84 LEU A N 1
ATOM 641 C CA . LEU A 1 84 ? 55.687 49.513 15.074 1.00 8.52 84 LEU A CA 1
ATOM 642 C C . LEU A 1 84 ? 56.236 48.637 16.180 1.00 9.25 84 LEU A C 1
ATOM 643 O O . LEU A 1 84 ? 57.357 48.838 16.645 1.00 10.15 84 LEU A O 1
ATOM 648 N N . HIS A 1 85 ? 55.431 47.671 16.610 1.00 7.24 85 HIS A N 1
ATOM 649 C CA . HIS A 1 85 ? 55.885 46.718 17.613 1.00 6.48 85 HIS A CA 1
ATOM 650 C C . HIS A 1 85 ? 55.809 45.336 16.987 1.00 8.45 85 HIS A C 1
ATOM 651 O O . HIS A 1 85 ? 54.720 44.806 16.760 1.00 8.53 85 HIS A O 1
ATOM 658 N N . LEU A 1 86 ? 56.974 44.774 16.690 1.00 5.91 86 LEU A N 1
ATOM 659 C CA . LEU A 1 86 ? 57.071 43.449 16.097 1.00 6.54 86 LEU A CA 1
ATOM 660 C C . LEU A 1 86 ? 57.287 42.463 17.232 1.00 6.40 86 LEU A C 1
ATOM 661 O O . LEU A 1 86 ? 58.231 42.603 18.012 1.00 8.52 86 LEU A O 1
ATOM 666 N N . PHE A 1 87 ? 56.409 41.473 17.349 1.00 5.58 87 PHE A N 1
ATOM 667 C CA . PHE A 1 87 ? 56.565 40.501 18.422 1.00 4.46 87 PHE A CA 1
ATOM 668 C C . PHE A 1 87 ? 56.188 39.094 17.987 1.00 6.47 87 PHE A C 1
ATOM 669 O O . PHE A 1 87 ? 55.482 38.900 16.992 1.00 8.61 87 PHE A O 1
ATOM 677 N N . GLN A 1 88 ? 56.682 38.113 18.734 1.00 7.14 88 GLN A N 1
ATOM 678 C CA . GLN A 1 88 ? 56.427 36.711 18.424 1.00 6.85 88 GLN A CA 1
ATOM 679 C C . GLN A 1 88 ? 55.225 36.169 19.173 1.00 9.47 88 GLN A C 1
ATOM 680 O O . GLN A 1 88 ? 55.066 36.390 20.370 1.00 11.64 88 GLN A O 1
ATOM 686 N N . ALA A 1 89 ? 54.374 35.465 18.440 1.00 7.08 89 ALA A N 1
ATOM 687 C CA . ALA A 1 89 ? 53.197 34.827 19.007 1.00 9.64 89 ALA A CA 1
ATOM 688 C C . ALA A 1 89 ? 52.585 33.998 17.894 1.00 9.04 89 ALA A C 1
ATOM 689 O O . ALA A 1 89 ? 52.739 34.326 16.716 1.00 7.93 89 ALA A O 1
ATOM 691 N N . THR A 1 90 ? 51.919 32.910 18.264 1.00 7.63 90 THR A N 1
ATOM 692 C CA . THR A 1 90 ? 51.285 32.041 17.277 1.00 7.96 90 THR A CA 1
ATOM 693 C C . THR A 1 90 ? 49.771 32.193 17.363 1.00 8.66 90 THR A C 1
ATOM 694 O O . THR A 1 90 ? 49.151 31.717 18.313 1.00 6.81 90 THR A O 1
ATOM 698 N N . ALA A 1 91 ? 49.175 32.865 16.381 1.00 4.83 91 ALA A N 1
ATOM 699 C CA . ALA A 1 91 ? 47.732 33.060 16.381 1.00 5.55 91 ALA A CA 1
ATOM 700 C C . ALA A 1 91 ? 47.039 31.714 16.228 1.00 6.83 91 ALA A C 1
ATOM 701 O O . ALA A 1 91 ? 47.363 30.931 15.336 1.00 7.84 91 ALA A O 1
ATOM 703 N N . THR A 1 92 ? 46.073 31.454 17.101 1.00 6.67 92 THR A N 1
ATOM 704 C CA . THR A 1 92 ? 45.354 30.187 17.076 1.00 8.72 92 THR A CA 1
ATOM 705 C C . THR A 1 92 ? 43.857 30.351 16.850 1.00 9.34 92 THR A C 1
ATOM 706 O O . THR A 1 92 ? 43.140 29.367 16.668 1.00 10.49 92 THR A O 1
ATOM 710 N N . GLY A 1 93 ? 43.383 31.589 16.868 1.00 8.04 93 GLY A N 1
ATOM 711 C CA . GLY A 1 93 ? 41.966 31.825 16.664 1.00 9.81 93 GLY A CA 1
ATOM 712 C C . GLY A 1 93 ? 41.615 33.295 16.736 1.00 9.09 93 GLY A C 1
ATOM 713 O O . GLY A 1 93 ? 42.446 34.125 17.099 1.00 9.13 93 GLY A O 1
ATOM 714 N N . LEU A 1 94 ? 40.379 33.624 16.385 1.00 9.21 94 LEU A N 1
ATOM 715 C CA . LEU A 1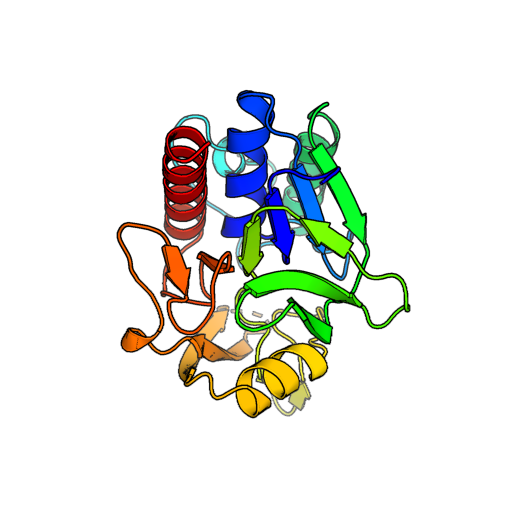 94 ? 39.937 35.010 16.407 1.00 8.43 94 LEU A CA 1
ATOM 716 C C . LEU A 1 94 ? 39.271 35.385 17.725 1.00 10.49 94 LEU A C 1
ATOM 717 O O . LEU A 1 94 ? 38.441 34.634 18.244 1.00 11.72 94 LEU A O 1
ATOM 722 N N . LEU A 1 95 ? 39.654 36.531 18.285 1.00 9.14 95 LEU A N 1
ATOM 723 C CA . LEU A 1 95 ? 39.025 37.005 19.513 1.00 11.39 95 LEU A CA 1
ATOM 724 C C . LEU A 1 95 ? 37.782 37.745 19.040 1.00 9.46 95 LEU A C 1
ATOM 725 O O . LEU A 1 95 ? 37.881 38.690 18.258 1.00 10.39 95 LEU A O 1
ATOM 730 N N . LEU A 1 96 ? 36.616 37.323 19.515 1.00 11.41 96 LEU A N 1
ATOM 731 C CA . LEU A 1 96 ? 35.373 37.949 19.088 1.00 9.74 96 LEU A CA 1
ATOM 732 C C . LEU A 1 96 ? 34.544 38.569 20.199 1.00 9.01 96 LEU A C 1
ATOM 733 O O . LEU A 1 96 ? 34.519 38.084 21.329 1.00 11.00 96 LEU A O 1
ATOM 738 N N . GLU A 1 97 ? 33.875 39.660 19.854 1.00 8.53 97 GLU A N 1
ATOM 739 C CA . GLU A 1 97 ? 32.950 40.335 20.751 1.00 10.71 97 GLU A CA 1
ATOM 740 C C . GLU A 1 97 ? 31.746 40.403 19.822 1.00 10.37 97 GLU A C 1
ATOM 741 O O . GLU A 1 97 ? 31.623 41.312 18.996 1.00 11.63 97 GLU A O 1
ATOM 747 N N . GLY A 1 98 ? 30.881 39.400 19.926 1.00 12.37 98 GLY A N 1
ATOM 748 C CA . GLY A 1 98 ? 2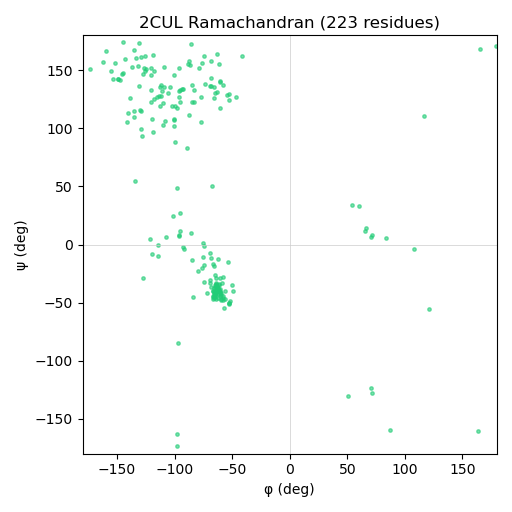9.732 39.346 19.047 1.00 10.73 98 GLY A CA 1
ATOM 749 C C . GLY A 1 98 ? 30.246 38.999 17.661 1.00 11.48 98 GLY A C 1
ATOM 750 O O . GLY A 1 98 ? 30.990 38.030 17.496 1.00 11.14 98 GLY A O 1
ATOM 751 N N . ASN A 1 99 ? 29.881 39.796 16.663 1.00 8.47 99 ASN A N 1
ATOM 752 C CA . ASN A 1 99 ? 30.331 39.525 15.303 1.00 9.91 99 ASN A CA 1
ATOM 753 C C . ASN A 1 99 ? 31.580 40.330 14.955 1.00 10.33 99 ASN A C 1
ATOM 754 O O . ASN A 1 99 ? 31.995 40.377 13.799 1.00 9.00 99 ASN A O 1
ATOM 759 N N . ARG A 1 100 ? 32.191 40.947 15.963 1.00 10.45 100 ARG A N 1
ATOM 760 C CA . ARG A 1 100 ? 33.382 41.756 15.728 1.00 10.09 100 ARG A CA 1
ATOM 761 C C . ARG A 1 100 ? 34.696 41.130 16.188 1.00 9.09 100 ARG A C 1
ATOM 762 O O . ARG A 1 100 ? 34.820 40.668 17.324 1.00 9.60 100 ARG A O 1
ATOM 770 N N . VAL A 1 101 ? 35.678 41.124 15.289 1.00 10.47 101 VAL A N 1
ATOM 771 C CA . VAL A 1 101 ? 36.998 40.598 15.609 1.00 8.55 101 VAL A CA 1
ATOM 772 C C . VAL A 1 101 ? 37.750 41.726 16.305 1.00 8.74 101 VAL A C 1
ATOM 773 O O . VAL A 1 101 ? 37.896 42.819 15.750 1.00 9.68 101 VAL A O 1
ATOM 777 N N . VAL A 1 102 ? 38.217 41.460 17.521 1.00 9.23 102 VAL A N 1
ATOM 778 C CA . VAL A 1 102 ? 38.941 42.460 18.298 1.00 7.59 102 VAL A CA 1
ATOM 779 C C . VAL A 1 102 ? 40.399 42.077 18.534 1.00 7.97 102 VAL A C 1
ATOM 780 O O . VAL A 1 102 ? 41.149 42.821 19.167 1.00 12.02 102 VAL A O 1
ATOM 784 N N . GLY A 1 103 ? 40.798 40.916 18.029 1.00 7.40 103 GLY A N 1
ATOM 785 C CA . GLY A 1 103 ? 42.171 40.477 18.205 1.00 6.95 103 GLY A CA 1
ATOM 786 C C . GLY A 1 103 ? 42.292 38.997 17.914 1.00 9.02 103 GLY A C 1
ATOM 787 O O .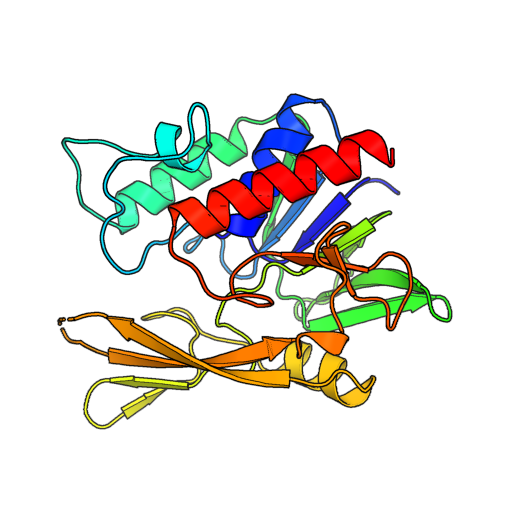 GLY A 1 103 ? 41.434 38.422 17.245 1.00 8.41 103 GLY A O 1
ATOM 788 N N . VAL A 1 104 ? 43.358 38.373 18.399 1.00 7.38 104 VAL A N 1
ATOM 789 C CA . VAL A 1 104 ? 43.533 36.943 18.187 1.00 6.84 104 VAL A CA 1
ATOM 790 C C . VAL A 1 104 ? 44.014 36.260 19.450 1.00 8.46 104 VAL A C 1
ATOM 791 O O . VAL A 1 104 ? 44.652 36.880 20.303 1.00 7.35 104 VAL A O 1
ATOM 795 N N . ARG A 1 105 ? 43.679 34.982 19.574 1.00 8.01 105 ARG A N 1
ATOM 796 C CA . ARG A 1 105 ? 44.137 34.190 20.698 1.00 8.55 105 ARG A CA 1
ATOM 797 C C . ARG A 1 105 ? 45.493 33.678 20.231 1.00 9.64 105 ARG A C 1
ATOM 798 O O . ARG A 1 105 ? 45.735 33.584 19.025 1.00 8.52 105 ARG A O 1
ATOM 806 N N . THR A 1 106 ? 46.387 33.375 21.164 1.00 8.32 106 THR A N 1
ATOM 807 C CA . THR A 1 106 ? 47.694 32.849 20.786 1.00 7.74 106 THR A CA 1
ATOM 808 C C . THR A 1 106 ? 47.949 31.547 21.527 1.00 8.25 106 THR A C 1
ATOM 809 O O . THR A 1 106 ? 47.429 31.324 22.623 1.00 7.98 106 THR A O 1
ATOM 813 N N . TRP A 1 107 ? 48.749 30.685 20.916 1.00 7.08 107 TRP A N 1
ATOM 814 C CA . TRP A 1 107 ? 49.058 29.389 21.496 1.00 8.35 107 TRP A CA 1
ATOM 815 C C . TRP A 1 107 ? 49.747 29.528 22.845 1.00 8.48 107 TRP A C 1
ATOM 816 O O . TRP A 1 107 ? 49.469 28.775 23.782 1.00 9.14 107 TRP A O 1
ATOM 827 N N . GLU A 1 108 ? 50.647 30.499 22.931 1.00 7.82 108 GLU A N 1
ATOM 828 C CA . GLU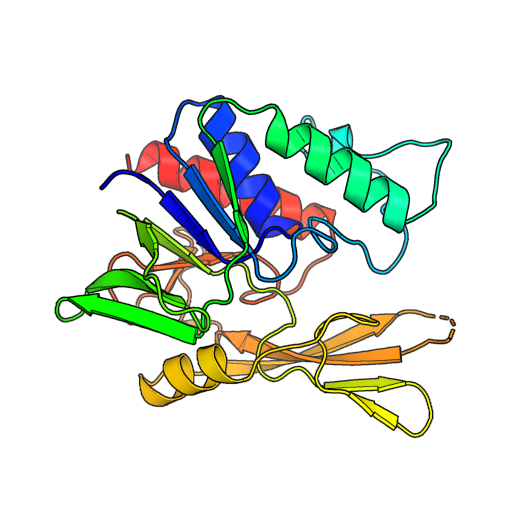 A 1 108 ? 51.398 30.738 24.149 1.00 8.40 108 GLU A CA 1
ATOM 829 C C . GLU A 1 108 ? 50.523 31.232 25.297 1.00 8.79 108 GLU A C 1
ATOM 830 O O . GLU A 1 108 ? 50.936 31.192 26.458 1.00 10.71 108 GLU A O 1
ATOM 836 N N . GLY A 1 109 ? 49.318 31.696 24.969 1.00 9.92 109 GLY A N 1
ATOM 837 C CA . GLY A 1 109 ? 48.393 32.153 25.994 1.00 10.99 109 GLY A CA 1
ATOM 838 C C . GLY A 1 109 ? 47.889 33.587 25.937 1.00 8.83 109 GLY A C 1
ATOM 839 O O . GLY A 1 109 ? 46.681 33.816 25.914 1.00 9.25 109 GLY A O 1
ATOM 840 N N . PRO A 1 110 ? 48.785 34.581 25.916 1.00 8.40 110 PRO A N 1
ATOM 841 C CA . PRO A 1 110 ? 48.360 35.984 25.873 1.00 7.28 110 PRO A CA 1
ATOM 842 C C . PRO A 1 110 ? 47.640 36.422 24.604 1.00 7.83 110 PRO A C 1
ATOM 843 O O . PRO A 1 110 ? 48.141 36.234 23.495 1.00 8.34 110 PRO A O 1
ATOM 847 N N . PRO A 1 111 ? 46.444 37.005 24.748 1.00 6.03 111 PRO A N 1
ATOM 848 C CA . PRO A 1 111 ? 45.743 37.449 23.542 1.00 8.95 111 PRO A CA 1
ATOM 849 C C . PRO A 1 111 ? 46.382 38.742 23.041 1.00 8.37 111 PRO A C 1
ATOM 850 O O . PRO A 1 111 ? 47.030 39.461 23.807 1.00 11.08 111 PRO A O 1
ATOM 854 N N . ALA A 1 112 ? 46.219 39.021 21.752 1.00 8.82 112 ALA A N 1
ATOM 855 C CA . ALA A 1 112 ? 46.743 40.242 21.150 1.00 9.65 112 ALA A CA 1
ATOM 856 C C . ALA A 1 112 ? 45.518 40.949 20.592 1.00 10.09 112 ALA A C 1
ATOM 857 O O . ALA A 1 112 ? 44.690 40.326 19.929 1.00 10.92 112 ALA A O 1
ATOM 859 N N . ARG A 1 113 ? 45.400 42.245 20.855 1.00 9.12 113 ARG A N 1
ATOM 860 C CA . ARG A 1 113 ? 44.236 42.994 20.397 1.00 10.69 113 ARG A CA 1
ATOM 861 C C . ARG A 1 113 ? 44.554 44.156 19.470 1.00 11.47 113 ARG A C 1
ATOM 862 O O . ARG A 1 113 ? 45.632 44.749 19.537 1.00 11.97 113 ARG A O 1
ATOM 870 N N . GLY A 1 114 ? 43.596 44.476 18.606 1.00 8.23 114 GLY A N 1
ATOM 871 C CA . GLY A 1 114 ? 43.760 45.575 17.676 1.00 9.59 114 GLY A CA 1
ATOM 872 C C . GLY A 1 114 ? 42.407 46.121 17.259 1.00 9.78 114 GLY A C 1
ATOM 873 O O . GLY A 1 114 ? 41.428 45.378 17.215 1.00 12.05 114 GLY A O 1
ATOM 874 N N . GLU A 1 115 ? 42.343 47.416 16.960 1.00 9.55 115 GLU A N 1
ATOM 875 C CA . GLU A 1 115 ? 41.087 48.035 16.540 1.00 10.61 115 GLU A CA 1
ATOM 876 C C . GLU A 1 115 ? 40.652 47.395 15.22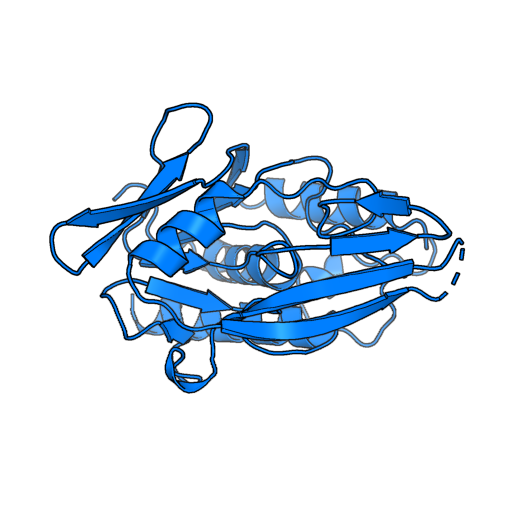7 1.00 13.20 115 GLU A C 1
ATOM 877 O O . GLU A 1 115 ? 39.460 47.192 14.969 1.00 12.67 115 GLU A O 1
ATOM 883 N N . LYS A 1 116 ? 41.639 47.082 14.398 1.00 11.08 116 LYS A N 1
ATOM 884 C CA . LYS A 1 116 ? 41.406 46.413 13.127 1.00 10.18 116 LYS A CA 1
ATOM 885 C C . LYS A 1 116 ? 42.395 45.261 13.107 1.00 9.45 116 LYS A C 1
ATOM 886 O O . LYS A 1 116 ? 43.551 45.429 13.499 1.00 11.18 116 LYS A O 1
ATOM 892 N N . VAL A 1 117 ? 41.937 44.090 12.678 1.00 7.24 117 VAL A N 1
ATOM 893 C CA . VAL A 1 117 ? 42.787 42.906 12.640 1.00 6.78 117 VAL A CA 1
ATOM 894 C C . VAL A 1 117 ? 42.987 42.447 11.203 1.00 8.20 117 VAL A C 1
ATOM 895 O O . VAL A 1 117 ? 42.025 42.241 10.465 1.00 8.77 117 VAL A O 1
ATOM 899 N N . VAL A 1 118 ? 44.249 42.297 10.820 1.00 6.37 118 VAL A N 1
ATOM 900 C CA . VAL A 1 118 ? 44.618 41.893 9.469 1.00 6.79 118 VAL A CA 1
ATOM 901 C C . VAL A 1 118 ? 45.276 40.522 9.444 1.00 9.27 118 VAL A C 1
ATOM 902 O O . VAL A 1 118 ? 46.236 40.275 10.176 1.00 8.20 118 VAL A O 1
ATOM 906 N N . LEU A 1 119 ? 44.760 39.634 8.600 1.00 6.91 119 LEU A N 1
ATOM 907 C CA . LEU A 1 119 ? 45.338 38.307 8.450 1.00 6.18 119 LEU A CA 1
ATOM 908 C C . LEU A 1 119 ? 46.201 38.335 7.190 1.00 6.79 119 LEU A C 1
ATOM 909 O O . LEU A 1 119 ? 45.705 38.604 6.095 1.00 8.05 119 LEU A O 1
ATOM 914 N N . ALA A 1 120 ? 47.497 38.088 7.360 1.00 4.28 120 ALA A N 1
ATOM 915 C CA . ALA A 1 120 ? 48.452 38.074 6.249 1.00 5.67 120 ALA A CA 1
ATOM 916 C C . ALA A 1 120 ? 49.306 36.832 6.461 1.00 6.51 120 ALA A C 1
ATOM 917 O O . ALA A 1 120 ? 50.535 36.901 6.480 1.00 6.62 120 ALA A O 1
ATOM 919 N N . VAL A 1 121 ? 48.630 35.693 6.584 1.00 6.93 121 VAL A N 1
ATOM 920 C CA . VAL A 1 121 ? 49.275 34.420 6.880 1.00 5.75 121 VAL A CA 1
ATOM 921 C C . VAL A 1 121 ? 49.843 33.588 5.730 1.00 7.19 121 VAL A C 1
ATOM 922 O O . VAL A 1 121 ? 50.232 32.440 5.932 1.00 8.54 121 VAL A O 1
ATOM 926 N N . GLY A 1 122 ? 49.899 34.171 4.537 1.00 5.75 122 GLY A N 1
ATOM 927 C CA . GLY A 1 122 ? 50.463 33.482 3.388 1.00 7.47 122 GLY A CA 1
ATOM 928 C C . GLY A 1 122 ? 49.962 32.083 3.087 1.00 8.40 122 GLY A C 1
ATOM 929 O O . GLY A 1 122 ? 48.760 31.836 3.036 1.00 9.89 122 GLY A O 1
ATOM 930 N N . SER A 1 123 ? 50.905 31.168 2.889 1.00 7.86 123 SER A N 1
ATOM 931 C CA . SER A 1 123 ? 50.613 29.776 2.560 1.00 8.40 123 SER A CA 1
ATOM 932 C C . SER A 1 123 ? 50.608 28.865 3.783 1.00 7.82 123 SER A C 1
ATOM 933 O O . SER A 1 123 ? 50.854 27.665 3.666 1.00 9.64 123 SER A O 1
ATOM 936 N N . PHE A 1 124 ? 50.309 29.423 4.951 1.00 7.70 124 PHE A N 1
ATOM 937 C CA . PHE A 1 124 ? 50.331 28.642 6.182 1.00 8.04 124 PHE A CA 1
ATOM 938 C C . PHE A 1 124 ? 49.013 28.063 6.691 1.00 11.18 124 PHE A C 1
ATOM 939 O O . PHE A 1 124 ? 48.965 27.517 7.793 1.00 13.65 124 PHE A O 1
ATOM 947 N N . LEU A 1 125 ? 47.945 28.179 5.910 1.00 10.08 125 LEU A N 1
ATOM 948 C CA . LEU A 1 125 ? 46.663 27.612 6.317 1.00 9.34 125 LEU A CA 1
ATOM 949 C C . LEU A 1 125 ? 46.513 26.263 5.614 1.00 10.92 125 LEU A C 1
ATOM 950 O O . LEU A 1 125 ? 46.480 26.210 4.389 1.00 10.55 125 LEU A O 1
ATOM 955 N N . GLY A 1 126 ? 46.442 25.182 6.390 1.00 11.63 126 GLY A N 1
ATOM 956 C CA . GLY A 1 126 ? 46.297 23.854 5.812 1.00 12.39 126 GLY A CA 1
ATOM 957 C C . GLY A 1 126 ? 47.455 23.491 4.901 1.00 13.11 126 GLY A C 1
ATOM 958 O O . GLY A 1 126 ? 47.291 22.767 3.916 1.00 14.75 126 GLY A O 1
ATOM 959 N N . ALA A 1 127 ? 48.639 23.984 5.246 1.00 12.92 127 ALA A N 1
ATOM 960 C CA . ALA A 1 127 ? 49.837 23.753 4.447 1.00 10.46 127 ALA A CA 1
ATOM 961 C C . ALA A 1 127 ? 50.348 22.319 4.429 1.00 13.21 127 ALA A C 1
ATOM 962 O O . ALA A 1 127 ? 50.404 21.647 5.458 1.00 13.48 127 ALA A O 1
ATOM 964 N N . ARG A 1 128 ? 50.719 21.868 3.236 1.00 11.43 128 ARG A N 1
ATOM 965 C CA . ARG A 1 128 ? 51.284 20.539 3.033 1.00 11.88 128 ARG A CA 1
ATOM 966 C C . ARG A 1 128 ? 52.468 20.763 2.103 1.00 11.77 128 ARG A C 1
ATOM 967 O O . ARG A 1 128 ? 52.296 21.183 0.957 1.00 12.61 128 ARG A O 1
ATOM 975 N N . LEU A 1 129 ? 53.668 20.501 2.607 1.00 12.18 129 LEU A N 1
ATOM 976 C CA . LEU A 1 129 ? 54.882 20.695 1.825 1.00 13.51 129 LEU A CA 1
ATOM 977 C C . LEU A 1 129 ? 55.391 19.348 1.321 1.00 13.52 129 LEU A C 1
ATOM 978 O O . LEU A 1 129 ? 55.711 18.460 2.111 1.00 14.34 129 LEU A O 1
ATOM 983 N N . PHE A 1 130 ? 55.454 19.213 0.000 1.00 13.45 130 PHE A N 1
ATOM 984 C CA . PHE A 1 130 ? 55.901 17.985 -0.646 1.00 16.84 130 PHE A CA 1
ATOM 985 C C . PHE A 1 130 ? 57.349 18.110 -1.101 1.00 17.88 130 PHE A C 1
ATOM 986 O O . PHE A 1 130 ? 57.652 18.813 -2.065 1.00 19.44 130 PHE A O 1
ATOM 994 N N . LEU A 1 131 ? 58.238 17.417 -0.399 1.00 23.83 131 LEU A N 1
ATOM 995 C CA . LEU A 1 131 ? 59.661 17.440 -0.713 1.00 28.88 131 LEU A CA 1
ATOM 996 C C . LEU A 1 131 ? 60.194 16.017 -0.815 1.00 32.08 131 LEU A C 1
ATOM 997 O O . LEU A 1 131 ? 60.485 15.379 0.195 1.00 35.03 131 LEU A O 1
ATOM 1002 N N . GLY A 1 132 ? 60.320 15.527 -2.043 1.00 35.34 132 GLY A N 1
ATOM 1003 C CA . GLY A 1 132 ? 60.810 14.178 -2.248 1.00 35.54 132 GLY A CA 1
ATOM 1004 C C . GLY A 1 132 ? 59.783 13.155 -1.806 1.00 35.31 132 GLY A C 1
ATOM 1005 O O . GLY A 1 132 ? 58.646 13.162 -2.279 1.00 35.88 132 GLY A O 1
ATOM 1006 N N . GLY A 1 133 ? 60.180 12.277 -0.890 1.00 34.71 133 GLY A N 1
ATOM 1007 C CA . GLY A 1 133 ? 59.268 11.257 -0.407 1.00 30.80 133 GLY A CA 1
ATOM 1008 C C . GLY A 1 133 ? 58.667 11.579 0.948 1.00 30.21 133 GLY A C 1
ATOM 1009 O O . GLY A 1 133 ? 58.257 10.678 1.680 1.00 29.01 133 GLY A O 1
ATOM 1010 N N . VAL A 1 134 ? 58.609 12.863 1.288 1.00 28.10 134 VAL A N 1
ATOM 1011 C CA . VAL A 1 134 ? 58.050 13.274 2.569 1.00 25.52 134 VAL A CA 1
ATOM 1012 C C . VAL A 1 134 ? 57.042 14.410 2.404 1.00 19.31 134 VAL A C 1
ATOM 1013 O O . VAL A 1 134 ? 57.108 15.180 1.447 1.00 21.00 134 VAL A O 1
ATOM 1017 N N . VAL A 1 135 ? 56.106 14.497 3.342 1.00 19.86 135 VAL A N 1
ATOM 1018 C CA . VAL A 1 135 ? 55.084 15.539 3.329 1.00 17.31 135 VAL A CA 1
ATOM 1019 C C . VAL A 1 135 ? 55.072 16.197 4.704 1.00 18.83 135 VAL A C 1
ATOM 1020 O O . VAL A 1 135 ? 54.741 15.559 5.704 1.00 24.04 135 VAL A O 1
ATOM 1024 N N . GLU A 1 136 ? 55.437 17.474 4.752 1.00 18.13 136 GLU A N 1
ATOM 1025 C CA . GLU A 1 136 ? 55.485 18.197 6.015 1.00 17.13 136 GLU A CA 1
ATOM 1026 C C . GLU A 1 136 ? 54.381 19.234 6.150 1.00 17.56 136 GLU A C 1
ATOM 1027 O O . GLU A 1 136 ? 53.880 19.758 5.157 1.00 16.48 136 GLU A O 1
ATOM 1033 N N . GLU A 1 137 ? 53.998 19.512 7.392 1.00 15.86 137 GLU A N 1
ATOM 1034 C CA . GLU A 1 137 ? 52.979 20.516 7.671 1.00 15.28 137 GLU A CA 1
ATOM 1035 C C . GLU A 1 137 ? 53.762 21.815 7.819 1.00 15.94 137 GLU A C 1
ATOM 1036 O O . GLU A 1 137 ? 54.103 22.228 8.926 1.00 15.21 137 GLU A O 1
ATOM 1042 N N . ALA A 1 138 ? 54.059 22.441 6.684 1.00 13.06 138 ALA A N 1
ATOM 1043 C CA . ALA A 1 138 ? 54.841 23.673 6.663 1.00 13.25 138 ALA A CA 1
ATOM 1044 C C . ALA A 1 138 ? 54.447 24.562 5.491 1.00 10.24 138 ALA A C 1
ATOM 1045 O O . ALA A 1 138 ? 54.184 24.071 4.393 1.00 12.14 138 ALA A O 1
ATOM 1047 N N . GLY A 1 139 ? 54.425 25.873 5.724 1.00 10.27 139 GLY A N 1
ATOM 1048 C CA . GLY A 1 139 ? 54.058 26.805 4.671 1.00 8.43 139 GLY A CA 1
ATOM 1049 C C . GLY A 1 139 ? 55.223 27.178 3.772 1.00 9.28 139 GLY A C 1
ATOM 1050 O O . GLY A 1 139 ? 55.032 27.748 2.703 1.00 7.90 139 GLY A O 1
ATOM 1051 N N . ARG A 1 140 ? 56.432 26.850 4.218 1.00 8.29 140 ARG A N 1
ATOM 1052 C CA . ARG A 1 140 ? 57.660 27.133 3.477 1.00 9.45 140 ARG A CA 1
ATOM 1053 C C . ARG A 1 140 ? 58.727 26.230 4.092 1.00 10.55 140 ARG A C 1
ATOM 1054 O O . ARG A 1 140 ? 58.583 25.790 5.228 1.00 12.61 140 ARG A O 1
ATOM 1062 N N . LEU A 1 141 ? 59.787 25.940 3.345 1.00 10.33 141 LEU A N 1
ATOM 1063 C CA . LEU A 1 141 ? 60.836 25.061 3.848 1.00 12.92 141 LEU A CA 1
ATOM 1064 C C . LEU A 1 141 ? 61.285 25.403 5.269 1.00 12.44 141 LEU A C 1
ATOM 1065 O O . LEU A 1 141 ? 61.630 26.547 5.570 1.00 13.53 141 LEU A O 1
ATOM 1070 N N . SER A 1 142 ? 61.256 24.399 6.143 1.00 13.91 142 SER A N 1
ATOM 1071 C CA . SER A 1 142 ? 61.674 24.545 7.536 1.00 13.33 142 SER A CA 1
ATOM 1072 C C . SER A 1 142 ? 60.823 25.480 8.392 1.00 16.46 142 SER A C 1
ATOM 1073 O O . SER A 1 142 ? 61.218 25.834 9.504 1.00 15.38 142 SER A O 1
ATOM 1076 N N . GLU A 1 143 ? 59.663 25.875 7.880 1.00 13.42 143 GLU A N 1
ATOM 1077 C CA . GLU A 1 143 ? 58.767 26.764 8.611 1.00 11.68 143 GLU A CA 1
ATOM 1078 C C . GLU A 1 143 ? 57.435 26.071 8.867 1.00 12.11 143 GLU A C 1
ATOM 1079 O O . GLU A 1 143 ? 56.554 26.051 8.008 1.00 12.98 143 GLU A O 1
ATOM 1085 N N . ALA A 1 144 ? 57.302 25.504 10.060 1.00 16.56 144 ALA A N 1
ATOM 1086 C CA . ALA A 1 144 ? 56.097 24.780 10.442 1.00 16.85 144 ALA A CA 1
ATOM 1087 C C . ALA A 1 144 ? 54.829 25.628 10.440 1.00 18.24 144 ALA A C 1
ATOM 1088 O O . ALA A 1 144 ? 54.874 26.853 10.585 1.00 18.36 144 ALA A O 1
ATOM 1090 N N . SER A 1 145 ? 53.701 24.948 10.265 1.00 17.48 145 SER A N 1
ATOM 1091 C CA . SER A 1 145 ? 52.387 25.570 10.255 1.00 19.04 145 SER A CA 1
ATOM 1092 C C . SER A 1 145 ? 51.537 24.957 11.361 1.00 17.23 145 SER A C 1
ATOM 1093 O O . SER A 1 145 ? 51.362 23.739 11.410 1.00 21.60 145 SER A O 1
ATOM 1096 N N . TYR A 1 146 ? 51.048 25.801 12.263 1.00 15.65 146 TYR A N 1
ATOM 1097 C CA . TYR A 1 146 ? 50.189 25.364 13.364 1.00 13.26 146 TYR A CA 1
ATOM 1098 C C . TYR A 1 146 ? 48.776 25.279 12.785 1.00 10.86 146 TYR A C 1
ATOM 1099 O O . TYR A 1 146 ? 48.323 26.202 12.114 1.00 15.27 146 TYR A O 1
ATOM 1108 N N . PRO A 1 147 ? 48.060 24.174 13.057 1.00 11.71 147 PRO A N 1
ATOM 1109 C CA . PRO A 1 147 ? 46.699 23.944 12.557 1.00 13.02 147 PRO A CA 1
ATOM 1110 C C . PRO A 1 147 ? 45.552 24.726 13.190 1.00 11.21 147 PRO A C 1
ATOM 1111 O O . PRO A 1 147 ? 44.470 24.824 12.615 1.00 8.20 147 PRO A O 1
ATOM 1115 N N . ASP A 1 148 ? 45.791 25.287 14.364 1.00 10.91 148 ASP A N 1
ATOM 1116 C CA . ASP A 1 148 ? 44.756 26.004 15.100 1.00 7.97 148 ASP A CA 1
ATOM 1117 C C . ASP A 1 148 ? 43.981 27.107 14.392 1.00 9.59 148 ASP A C 1
ATOM 1118 O O . ASP A 1 148 ? 42.752 27.114 14.429 1.00 8.99 148 ASP A O 1
ATOM 1123 N N . LEU A 1 149 ? 44.679 28.046 13.760 1.00 6.91 149 LEU A N 1
ATOM 1124 C CA . LEU A 1 149 ? 43.983 29.149 13.106 1.00 8.91 149 LEU A CA 1
ATOM 1125 C C . LEU A 1 149 ? 43.028 28.678 12.016 1.00 8.48 149 LEU A C 1
ATOM 1126 O O . LEU A 1 149 ? 41.886 29.129 11.958 1.00 7.74 149 LEU A O 1
ATOM 1131 N N . LEU A 1 150 ? 43.481 27.778 11.150 1.00 7.46 150 LEU A N 1
ATOM 1132 C CA . LEU A 1 150 ? 42.606 27.277 10.096 1.00 8.85 150 LEU A CA 1
ATOM 1133 C C . LEU A 1 150 ? 41.387 26.591 10.705 1.00 9.30 150 LEU A C 1
ATOM 1134 O O . LEU A 1 150 ? 40.262 26.769 10.235 1.00 9.71 150 LEU A O 1
ATOM 1139 N N . GLU A 1 151 ? 41.615 25.798 11.748 1.00 9.52 151 GLU A N 1
ATOM 1140 C CA . GLU A 1 151 ? 40.525 25.092 12.409 1.00 11.05 151 GLU A CA 1
ATOM 1141 C C . GLU A 1 151 ? 39.506 26.085 12.955 1.00 9.37 151 GLU A C 1
ATOM 1142 O O . GLU A 1 151 ? 38.299 25.884 12.814 1.00 9.25 151 GLU A O 1
ATOM 1148 N N . ASP A 1 152 ? 39.988 27.163 13.567 1.00 7.19 152 ASP A N 1
ATOM 1149 C CA . ASP A 1 152 ? 39.082 28.158 14.124 1.00 6.59 152 ASP A CA 1
ATOM 1150 C C . ASP A 1 152 ? 38.295 28.852 13.017 1.00 8.89 152 ASP A C 1
ATOM 1151 O O . ASP A 1 152 ? 37.081 29.016 13.124 1.00 12.03 152 ASP A O 1
ATOM 1156 N N . LEU A 1 153 ? 38.986 29.258 11.956 1.00 9.12 153 LEU A N 1
ATOM 1157 C CA . LEU A 1 153 ? 38.321 29.923 10.842 1.00 7.12 153 LEU A CA 1
ATOM 1158 C C . LEU A 1 153 ? 37.280 28.992 10.219 1.00 9.13 153 LEU A C 1
ATOM 1159 O O . LEU A 1 153 ? 36.179 29.423 9.875 1.00 10.98 153 LEU A O 1
ATOM 1164 N N . SER A 1 154 ? 37.630 27.715 10.088 1.00 9.44 154 SER A N 1
ATOM 1165 C CA . SER A 1 154 ? 36.719 26.725 9.513 1.00 9.72 154 SER A CA 1
ATOM 1166 C C . SER A 1 154 ? 35.497 26.553 10.411 1.00 11.56 154 SER A C 1
ATOM 1167 O O . SER A 1 154 ? 34.363 26.490 9.930 1.00 12.62 154 SER A O 1
ATOM 1170 N N . ARG A 1 155 ? 35.731 26.476 11.717 1.00 11.72 155 ARG A N 1
ATOM 1171 C CA . ARG A 1 155 ? 34.633 26.322 12.666 1.00 11.36 155 ARG A CA 1
ATOM 1172 C C . ARG A 1 155 ? 33.682 27.508 12.608 1.00 10.69 155 ARG A C 1
ATOM 1173 O O . ARG A 1 155 ? 32.477 27.355 12.799 1.00 15.32 155 ARG A O 1
ATOM 1181 N N . LEU A 1 156 ? 34.224 28.693 12.344 1.00 9.02 156 LEU A N 1
ATOM 1182 C CA . LEU A 1 156 ? 33.410 29.898 12.273 1.00 9.18 156 LEU A CA 1
ATOM 1183 C C . LEU A 1 156 ? 32.609 29.981 10.981 1.00 9.66 156 LEU A C 1
ATOM 1184 O O . LEU A 1 156 ? 31.737 30.837 10.844 1.00 14.08 156 LEU A O 1
ATOM 1189 N N . GLY A 1 157 ? 32.912 29.097 10.034 1.00 12.56 157 GLY A N 1
ATOM 1190 C CA . GLY A 1 157 ? 32.177 29.084 8.780 1.00 12.90 157 GLY A CA 1
ATOM 1191 C C . GLY A 1 157 ? 32.897 29.583 7.540 1.00 12.78 157 GLY A C 1
ATOM 1192 O O . GLY A 1 157 ? 32.346 29.523 6.440 1.00 11.81 157 GLY A O 1
ATOM 1193 N N . PHE A 1 158 ? 34.121 30.076 7.695 1.00 10.64 158 PHE A N 1
ATOM 1194 C CA . PHE A 1 158 ? 34.866 30.573 6.543 1.00 8.98 158 PHE A CA 1
ATOM 1195 C C . PHE A 1 158 ? 35.115 29.494 5.493 1.00 9.90 158 PHE A C 1
ATOM 1196 O O . PHE A 1 158 ? 35.412 28.346 5.824 1.00 12.62 158 PHE A O 1
ATOM 1204 N N . ARG A 1 159 ? 34.983 29.881 4.226 1.00 7.94 159 ARG A N 1
ATOM 1205 C CA . ARG A 1 159 ? 35.197 28.979 3.097 1.00 9.97 159 ARG A CA 1
ATOM 1206 C C . ARG A 1 159 ? 36.581 29.207 2.492 1.00 10.81 159 ARG A C 1
ATOM 1207 O O . ARG A 1 159 ? 37.066 30.337 2.449 1.00 9.92 159 ARG A O 1
ATOM 1215 N N . PHE A 1 160 ? 37.197 28.136 1.999 1.00 11.15 160 PHE A N 1
ATOM 1216 C CA . PHE A 1 160 ? 38.532 28.213 1.409 1.00 11.95 160 PHE A CA 1
ATOM 1217 C C . PHE A 1 160 ? 38.632 27.471 0.080 1.00 13.75 160 PHE A C 1
ATOM 1218 O O . PHE A 1 160 ? 37.812 26.606 -0.229 1.00 15.56 160 PHE A O 1
ATOM 1226 N N . VAL A 1 161 ? 39.652 27.821 -0.699 1.00 11.12 161 VAL A N 1
ATOM 1227 C CA . VAL A 1 161 ? 39.912 27.173 -1.978 1.00 9.56 161 VAL A CA 1
ATOM 1228 C C . VAL A 1 161 ? 41.355 26.678 -1.935 1.00 10.82 161 VAL A C 1
ATOM 1229 O O . VAL A 1 161 ? 42.198 27.273 -1.267 1.00 13.68 161 VAL A O 1
ATOM 1233 N N . GLU A 1 162 ? 41.632 25.582 -2.630 1.00 12.81 162 GLU A N 1
ATOM 1234 C CA . GLU A 1 162 ? 42.976 25.021 -2.645 1.00 12.96 162 GLU A CA 1
ATOM 1235 C C . GLU A 1 162 ? 43.871 25.668 -3.688 1.00 11.68 162 GLU A C 1
ATOM 1236 O O . GLU A 1 162 ? 43.453 25.911 -4.822 1.00 13.28 162 GLU A O 1
ATOM 1242 N N . ARG A 1 163 ? 45.109 25.946 -3.291 1.00 9.40 163 ARG A N 1
ATOM 1243 C CA . ARG A 1 163 ? 46.096 26.552 -4.174 1.00 8.75 163 ARG A CA 1
ATOM 1244 C C . ARG A 1 163 ? 47.416 25.812 -3.999 1.00 9.55 163 ARG A C 1
ATOM 1245 O O . ARG A 1 163 ? 47.577 25.020 -3.066 1.00 10.94 163 ARG A O 1
ATOM 1253 N N . GLU A 1 164 ? 48.357 26.059 -4.903 1.00 10.75 164 GLU A N 1
ATOM 1254 C CA . GLU A 1 164 ? 49.655 25.406 -4.819 1.00 13.54 164 GLU A CA 1
ATOM 1255 C C . GLU A 1 164 ? 50.765 26.302 -5.337 1.00 12.75 164 GLU A C 1
ATOM 1256 O O . GLU A 1 164 ? 50.588 27.034 -6.311 1.00 16.17 164 GLU A O 1
ATOM 1262 N N . GLY A 1 165 ? 51.908 26.243 -4.663 1.00 10.88 165 GLY A N 1
ATOM 1263 C CA . GLY A 1 165 ? 53.060 27.016 -5.076 1.00 12.24 165 GLY A CA 1
ATOM 1264 C C . GLY A 1 165 ? 54.199 26.030 -5.232 1.00 12.30 165 GLY A C 1
ATOM 1265 O O . GLY A 1 165 ? 54.128 24.916 -4.714 1.00 14.21 165 GLY A O 1
ATOM 1266 N N . GLU A 1 166 ? 55.250 26.419 -5.943 1.00 14.28 166 GLU A N 1
ATOM 1267 C CA . GLU A 1 166 ? 56.379 25.524 -6.134 1.00 15.82 166 GLU A CA 1
ATOM 1268 C C . GLU A 1 166 ? 57.714 26.257 -6.155 1.00 13.10 166 GLU A C 1
ATOM 1269 O O . GLU A 1 166 ? 57.802 27.404 -6.593 1.00 15.84 166 GLU A O 1
ATOM 1275 N N . VAL A 1 167 ? 58.745 25.581 -5.661 1.00 13.14 167 VAL A N 1
ATOM 1276 C CA . VAL A 1 167 ? 60.098 26.121 -5.646 1.00 14.54 167 VAL A CA 1
ATOM 1277 C C . VAL A 1 167 ? 60.936 25.183 -6.505 1.00 14.48 167 VAL A C 1
ATOM 1278 O O . VAL A 1 167 ? 60.947 23.976 -6.281 1.00 15.92 167 VAL A O 1
ATOM 1282 N N . PRO A 1 168 ? 61.627 25.726 -7.518 1.00 17.48 168 PRO A N 1
ATOM 1283 C CA . PRO A 1 168 ? 62.470 24.916 -8.404 1.00 21.67 168 PRO A CA 1
ATOM 1284 C C . PRO A 1 168 ? 63.679 24.357 -7.658 1.00 24.33 168 PRO A C 1
ATOM 1285 O O . PRO A 1 168 ? 64.036 24.844 -6.587 1.00 23.76 168 PRO A O 1
ATOM 1289 N N . PRO A 1 174 ? 66.865 21.219 -2.713 1.00 36.87 174 PRO A N 1
ATOM 1290 C CA . PRO A 1 174 ? 65.928 20.451 -3.540 1.00 35.08 174 PRO A CA 1
ATOM 1291 C C . PRO A 1 174 ? 64.658 21.247 -3.840 1.00 31.67 174 PRO A C 1
ATOM 1292 O O . PRO A 1 174 ? 64.365 22.241 -3.173 1.00 33.74 174 PRO A O 1
ATOM 1296 N N . GLY A 1 175 ? 63.919 20.818 -4.856 1.00 29.79 175 GLY A N 1
ATOM 1297 C CA . GLY A 1 175 ? 62.692 21.506 -5.206 1.00 25.60 175 GLY A CA 1
ATOM 1298 C C . GLY A 1 175 ? 61.545 20.949 -4.391 1.00 21.63 175 GLY A C 1
ATOM 1299 O O . GLY A 1 175 ? 61.627 19.830 -3.890 1.00 19.49 175 GLY A O 1
ATOM 1300 N N . TYR A 1 176 ? 60.478 21.726 -4.240 1.00 16.43 176 TYR A N 1
ATOM 1301 C CA . TYR A 1 176 ? 59.330 21.260 -3.476 1.00 15.03 176 TYR A CA 1
ATOM 1302 C C . TYR A 1 176 ? 58.072 22.044 -3.818 1.00 12.58 176 TYR A C 1
ATOM 1303 O O . TYR A 1 176 ? 58.133 23.084 -4.474 1.00 13.20 176 TYR A O 1
ATOM 1312 N N . ARG A 1 177 ? 56.933 21.520 -3.386 1.00 14.75 177 ARG A N 1
ATOM 1313 C CA . ARG A 1 177 ? 55.649 22.165 -3.625 1.00 12.69 177 ARG A CA 1
ATOM 1314 C C . ARG A 1 177 ? 54.939 22.362 -2.296 1.00 12.55 177 ARG A C 1
ATOM 1315 O O . ARG A 1 177 ? 55.141 21.596 -1.352 1.00 14.58 177 ARG A O 1
ATOM 1323 N N . VAL A 1 178 ? 54.117 23.402 -2.220 1.00 11.79 178 VAL A N 1
ATOM 1324 C CA . VAL A 1 178 ? 53.339 23.653 -1.017 1.00 11.40 178 VAL A CA 1
ATOM 1325 C C . VAL A 1 178 ? 51.878 23.862 -1.399 1.00 13.55 178 VAL A C 1
ATOM 1326 O O . VAL A 1 178 ? 51.546 24.804 -2.122 1.00 12.87 178 VAL A O 1
ATOM 1330 N N . ARG A 1 179 ? 51.014 22.964 -0.941 1.00 10.27 179 ARG A N 1
ATOM 1331 C CA . ARG A 1 179 ? 49.591 23.104 -1.195 1.00 11.58 179 ARG A CA 1
ATOM 1332 C C . ARG A 1 179 ? 49.044 23.796 0.042 1.00 11.30 179 ARG A C 1
ATOM 1333 O O . ARG A 1 179 ? 49.374 23.426 1.172 1.00 13.45 179 ARG A O 1
ATOM 1341 N N . TYR A 1 180 ? 48.225 24.816 -0.169 1.00 9.95 180 TYR A N 1
ATOM 1342 C CA . TYR A 1 180 ? 47.682 25.569 0.945 1.00 11.21 180 TYR A CA 1
ATOM 1343 C C . TYR A 1 180 ? 46.268 26.026 0.652 1.00 10.59 180 TYR A C 1
ATOM 1344 O O . TYR A 1 180 ? 45.756 25.843 -0.455 1.00 9.82 180 TYR A O 1
ATOM 1353 N N . LEU A 1 181 ? 45.640 26.618 1.657 1.00 9.71 181 LEU A N 1
ATOM 1354 C CA . LEU A 1 181 ? 44.281 27.107 1.513 1.00 10.61 181 LEU A CA 1
ATOM 1355 C C . LEU A 1 181 ? 44.230 28.623 1.576 1.00 10.48 181 LEU A C 1
ATOM 1356 O O . LEU A 1 181 ? 44.866 29.242 2.427 1.00 10.44 181 LEU A O 1
ATOM 1361 N N . ALA A 1 182 ? 43.469 29.211 0.660 1.00 10.10 182 ALA A N 1
ATOM 1362 C CA . ALA A 1 182 ? 43.292 30.655 0.617 1.00 9.43 182 ALA A CA 1
ATOM 1363 C C . ALA A 1 182 ? 41.809 30.915 0.833 1.00 9.13 182 ALA A C 1
ATOM 1364 O O . ALA A 1 182 ? 40.972 30.082 0.477 1.00 10.86 182 ALA A O 1
ATOM 1366 N N . PHE A 1 183 ? 41.483 32.053 1.435 1.00 8.72 183 PHE A N 1
ATOM 1367 C CA . PHE A 1 183 ? 40.086 32.405 1.652 1.00 8.27 183 PHE A CA 1
ATOM 1368 C C . PHE A 1 183 ? 39.382 32.429 0.303 1.00 9.47 183 PHE A C 1
ATOM 1369 O O . PHE A 1 183 ? 39.919 32.941 -0.681 1.00 11.94 183 PHE A O 1
ATOM 1377 N N . HIS A 1 184 ? 38.178 31.873 0.256 1.00 8.28 184 HIS A N 1
ATOM 1378 C CA . HIS A 1 184 ? 37.404 31.862 -0.978 1.00 8.98 184 HIS A CA 1
ATOM 1379 C C . HIS A 1 184 ? 37.176 33.322 -1.377 1.00 11.96 184 HIS A C 1
ATOM 1380 O O . HIS A 1 184 ? 36.936 34.179 -0.523 1.00 8.66 184 HIS A O 1
ATOM 1387 N N . PRO A 1 185 ? 37.253 33.630 -2.679 1.00 11.82 185 PRO A N 1
ATOM 1388 C CA . PRO A 1 185 ? 37.050 35.007 -3.139 1.00 13.74 185 PRO A CA 1
ATOM 1389 C C . PRO A 1 185 ? 35.790 35.710 -2.629 1.00 10.93 185 PRO A C 1
ATOM 1390 O O . PRO A 1 185 ? 35.806 36.919 -2.395 1.00 10.81 185 PRO A O 1
ATOM 1394 N N . GLU A 1 186 ? 34.701 34.966 -2.462 1.00 9.67 186 GLU A N 1
ATOM 1395 C CA . GLU A 1 186 ? 33.447 35.554 -1.992 1.00 11.81 186 GLU A CA 1
ATOM 1396 C C . GLU A 1 186 ? 33.537 36.085 -0.563 1.00 10.54 186 GLU A C 1
ATOM 1397 O O . GLU A 1 186 ? 32.718 36.900 -0.151 1.00 13.56 186 GLU A O 1
ATOM 1403 N N . GLU A 1 187 ? 34.535 35.628 0.187 1.00 10.28 187 GLU A N 1
ATOM 1404 C CA . GLU A 1 187 ? 34.715 36.073 1.567 1.00 9.80 187 GLU A CA 1
ATOM 1405 C C . GLU A 1 187 ? 35.392 37.433 1.633 1.00 11.11 187 GLU A C 1
ATOM 1406 O O . GLU A 1 187 ? 35.257 38.162 2.613 1.00 10.37 187 GLU A O 1
ATOM 1412 N N . TRP A 1 188 ? 36.109 37.771 0.572 1.00 10.19 188 TRP A N 1
ATOM 1413 C CA . TRP A 1 188 ? 36.912 38.983 0.534 1.00 11.04 188 TRP A CA 1
ATOM 1414 C C . TRP A 1 188 ? 36.432 40.118 -0.369 1.00 9.44 188 TRP A C 1
ATOM 1415 O O . TRP A 1 188 ? 36.035 39.891 -1.507 1.00 13.73 188 TRP A O 1
ATOM 1426 N N . GLU A 1 189 ? 36.467 41.340 0.158 1.00 10.32 189 GLU A N 1
ATOM 1427 C CA . GLU A 1 189 ? 36.089 42.529 -0.603 1.00 10.73 189 GLU A CA 1
ATOM 1428 C C . GLU A 1 189 ? 37.401 43.175 -1.053 1.00 10.76 189 GLU A C 1
ATOM 1429 O O . GLU A 1 189 ? 38.077 43.840 -0.271 1.00 14.30 189 GLU A O 1
ATOM 1435 N N . GLU A 1 190 ? 37.753 42.964 -2.317 1.00 12.78 190 GLU A N 1
ATOM 1436 C CA . GLU A 1 190 ? 39.001 43.472 -2.883 1.00 12.12 190 GLU A CA 1
ATOM 1437 C C . GLU A 1 190 ? 39.313 44.951 -2.652 1.00 14.77 190 GLU A C 1
ATOM 1438 O O . GLU A 1 190 ? 40.458 45.310 -2.384 1.00 14.97 190 GLU A O 1
ATOM 1444 N N . LYS A 1 191 ? 38.304 45.807 -2.748 1.00 13.98 191 LYS A N 1
ATOM 1445 C CA . LYS A 1 191 ? 38.515 47.243 -2.574 1.00 15.82 191 LYS A CA 1
ATOM 1446 C C . LYS A 1 191 ? 38.867 47.675 -1.152 1.00 16.24 191 LYS A C 1
ATOM 1447 O O . LYS A 1 191 ? 39.591 48.652 -0.959 1.00 16.21 191 LYS A O 1
ATOM 1453 N N . THR A 1 192 ? 38.360 46.944 -0.164 1.00 11.86 192 THR A N 1
ATOM 1454 C CA . THR A 1 192 ? 38.580 47.278 1.241 1.00 12.33 192 THR A CA 1
ATOM 1455 C C . THR A 1 192 ? 39.404 46.264 2.024 1.00 10.28 192 THR A C 1
ATOM 1456 O O . THR A 1 192 ? 39.777 46.522 3.168 1.00 11.45 192 THR A O 1
ATOM 1460 N N . PHE A 1 193 ? 39.655 45.108 1.418 1.00 9.28 193 PHE A N 1
ATOM 1461 C CA . PHE A 1 193 ? 40.415 44.032 2.057 1.00 9.22 193 PHE A CA 1
ATOM 1462 C C . PHE A 1 193 ? 39.613 43.364 3.167 1.00 10.07 193 PHE A C 1
ATOM 1463 O O . PHE A 1 193 ? 40.131 42.530 3.901 1.00 8.17 193 PHE A O 1
ATOM 1471 N N . ARG A 1 194 ? 38.339 43.721 3.276 1.00 10.19 194 ARG A N 1
ATOM 1472 C CA . ARG A 1 194 ? 37.488 43.164 4.316 1.00 9.34 194 ARG A CA 1
ATOM 1473 C C . ARG A 1 194 ? 37.065 41.714 4.109 1.00 9.49 194 ARG A C 1
ATOM 1474 O O . ARG A 1 194 ? 36.748 41.295 2.995 1.00 9.81 194 ARG A O 1
ATOM 1482 N N . LEU A 1 195 ? 37.092 40.952 5.198 1.00 10.21 195 LEU A N 1
ATOM 1483 C CA . LEU A 1 195 ? 36.599 39.581 5.196 1.00 8.00 195 LEU A CA 1
ATOM 1484 C C . LEU A 1 195 ? 35.233 39.866 5.819 1.00 9.64 195 LEU A C 1
ATOM 1485 O O . LEU A 1 195 ? 35.062 39.853 7.042 1.00 10.99 195 LEU A O 1
ATOM 1490 N N . LYS A 1 196 ? 34.278 40.177 4.945 1.00 10.08 196 LYS A N 1
ATOM 1491 C CA . LYS A 1 196 ? 32.922 40.568 5.321 1.00 11.20 196 LYS A CA 1
ATOM 1492 C C . LYS A 1 196 ? 32.097 39.676 6.235 1.00 10.94 196 LYS A C 1
ATOM 1493 O O . LYS A 1 196 ? 31.076 40.125 6.765 1.00 11.34 196 LYS A O 1
ATOM 1499 N N . ARG A 1 197 ? 32.513 38.428 6.417 1.00 8.29 197 ARG A N 1
ATOM 1500 C CA . ARG A 1 197 ? 31.774 37.512 7.279 1.00 8.66 197 ARG A CA 1
ATOM 1501 C C . ARG A 1 197 ? 31.661 38.057 8.704 1.00 9.32 197 ARG A C 1
ATOM 1502 O O . ARG A 1 197 ? 30.658 37.837 9.386 1.00 10.56 197 ARG A O 1
ATOM 1510 N N . LEU A 1 198 ? 32.689 38.775 9.148 1.00 7.79 198 LEU A N 1
ATOM 1511 C CA . LEU A 1 198 ? 32.698 39.362 10.483 1.00 7.79 198 LEU A CA 1
ATOM 1512 C C . LEU A 1 198 ? 33.102 40.830 10.375 1.00 9.94 198 LEU A C 1
ATOM 1513 O O . LEU A 1 198 ? 33.472 41.295 9.299 1.00 11.63 198 LEU A O 1
ATOM 1518 N N . GLU A 1 199 ? 33.022 41.556 11.486 1.00 8.77 199 GLU A N 1
ATOM 1519 C CA . GLU A 1 199 ? 33.384 42.971 11.498 1.00 10.29 199 GLU A CA 1
ATOM 1520 C C . GLU A 1 199 ? 34.820 43.191 11.965 1.00 10.92 199 GLU A C 1
ATOM 1521 O O . GLU A 1 199 ? 35.357 42.390 12.731 1.00 11.07 199 GLU A O 1
ATOM 1527 N N . GLY A 1 200 ? 35.427 44.279 11.488 1.00 10.13 200 GLY A N 1
ATOM 1528 C CA . GLY A 1 200 ? 36.788 44.636 11.859 1.00 11.27 200 GLY A CA 1
ATOM 1529 C C . GLY A 1 200 ? 37.894 43.706 11.392 1.00 11.54 200 GLY A C 1
ATOM 1530 O O . GLY A 1 200 ? 39.030 43.809 11.859 1.00 9.59 200 GLY A O 1
ATOM 1531 N N . LEU A 1 201 ? 37.572 42.826 10.448 1.00 9.41 201 LEU A N 1
ATOM 1532 C CA . LEU A 1 201 ? 38.524 41.843 9.939 1.00 8.77 201 LEU A CA 1
ATOM 1533 C C . LEU A 1 201 ? 38.958 42.098 8.501 1.00 8.88 201 LEU A C 1
ATOM 1534 O O . LEU A 1 201 ? 38.125 42.322 7.626 1.00 7.92 201 LEU A O 1
ATOM 1539 N N . TYR A 1 202 ? 40.268 42.043 8.270 1.00 7.25 202 TYR A N 1
ATOM 1540 C CA . TYR A 1 202 ? 40.848 42.261 6.946 1.00 8.61 202 TYR A CA 1
ATOM 1541 C C . TYR A 1 202 ? 41.801 41.120 6.608 1.00 9.07 202 TYR A C 1
ATOM 1542 O O . TYR A 1 202 ? 42.246 40.397 7.491 1.00 8.08 202 TYR A O 1
ATOM 1551 N N . ALA A 1 203 ? 42.108 40.962 5.325 1.00 8.50 203 ALA A N 1
ATOM 1552 C CA . ALA A 1 203 ? 43.041 39.932 4.885 1.00 8.79 203 ALA A CA 1
ATOM 1553 C C . ALA A 1 203 ? 43.813 40.472 3.687 1.00 7.05 203 ALA A C 1
ATOM 1554 O O . ALA A 1 203 ? 43.278 41.247 2.891 1.00 9.62 203 ALA A O 1
ATOM 1556 N N . VAL A 1 204 ? 45.073 40.070 3.566 1.00 6.42 204 VAL A N 1
ATOM 1557 C CA . VAL A 1 204 ? 45.911 40.545 2.471 1.00 5.65 204 VAL A CA 1
ATOM 1558 C C . VAL A 1 204 ? 46.973 39.511 2.107 1.00 8.17 204 VAL A C 1
ATOM 1559 O O . VAL A 1 204 ? 47.330 38.667 2.925 1.00 7.80 204 VAL A O 1
ATOM 1563 N N . GLY A 1 205 ? 47.456 39.570 0.870 1.00 7.24 205 GLY A N 1
ATOM 1564 C CA . GLY A 1 205 ? 48.494 38.650 0.448 1.00 8.37 205 GLY A CA 1
ATOM 1565 C C . GLY A 1 205 ? 48.014 37.321 -0.089 1.00 7.99 205 GLY A C 1
ATOM 1566 O O . GLY A 1 205 ? 46.859 37.170 -0.487 1.00 9.32 205 GLY A O 1
ATOM 1567 N N . LEU A 1 206 ? 48.918 36.349 -0.075 1.00 7.36 206 LEU A N 1
ATOM 1568 C CA . LEU A 1 206 ? 48.637 35.021 -0.596 1.00 6.58 206 LEU A CA 1
ATOM 1569 C C . LEU A 1 206 ? 47.457 34.307 0.057 1.00 8.35 206 LEU A C 1
ATOM 1570 O O . LEU A 1 206 ? 46.819 33.469 -0.585 1.00 9.96 206 LEU A O 1
ATOM 1575 N N . CYS A 1 207 ? 47.153 34.618 1.315 1.00 6.87 207 CYS A N 1
ATOM 1576 C CA . CYS A 1 207 ? 46.032 33.933 1.951 1.00 7.77 207 CYS A CA 1
ATOM 1577 C C . CYS A 1 207 ? 44.685 34.337 1.345 1.00 9.75 207 CYS A C 1
ATOM 1578 O O . CYS A 1 207 ? 43.661 33.740 1.669 1.00 9.39 207 CYS A O 1
ATOM 1581 N N . VAL A 1 208 ? 44.686 35.333 0.455 1.00 9.31 208 VAL A N 1
ATOM 1582 C CA . VAL A 1 208 ? 43.445 35.746 -0.213 1.00 9.65 208 VAL A CA 1
ATOM 1583 C C . VAL A 1 208 ? 43.551 35.793 -1.738 1.00 10.57 208 VAL A C 1
ATOM 1584 O O . VAL A 1 208 ? 42.557 35.599 -2.436 1.00 10.65 208 VAL A O 1
ATOM 1588 N N . ARG A 1 209 ? 44.746 36.053 -2.260 1.00 9.21 209 ARG A N 1
ATOM 1589 C CA . ARG A 1 209 ? 44.926 36.106 -3.709 1.00 11.93 209 ARG A CA 1
ATOM 1590 C C . ARG A 1 209 ? 46.356 35.777 -4.107 1.00 13.27 209 ARG A C 1
ATOM 1591 O O . ARG A 1 209 ? 47.306 36.167 -3.426 1.00 11.17 209 ARG A O 1
ATOM 1599 N N . GLU A 1 210 ? 46.505 35.056 -5.214 1.00 12.49 210 GLU A N 1
ATOM 1600 C CA . GLU A 1 210 ? 47.829 34.672 -5.687 1.00 12.82 210 GLU A CA 1
ATOM 1601 C C . GLU A 1 210 ? 48.631 35.870 -6.176 1.00 12.14 210 GLU A C 1
ATOM 1602 O O . GLU A 1 210 ? 48.073 36.914 -6.528 1.00 10.89 210 GLU A O 1
ATOM 1608 N N . GLY A 1 211 ? 49.950 35.712 -6.183 1.00 10.71 211 GLY A N 1
ATOM 1609 C CA . GLY A 1 211 ? 50.825 36.777 -6.630 1.00 12.61 211 GLY A CA 1
ATOM 1610 C C . GLY A 1 211 ? 52.259 36.521 -6.213 1.00 12.88 211 GLY A C 1
ATOM 1611 O O . GLY A 1 211 ? 52.516 35.627 -5.410 1.00 10.98 211 GLY A O 1
ATOM 1612 N N . ASP A 1 212 ? 53.191 37.294 -6.771 1.00 10.04 212 ASP A N 1
ATOM 1613 C CA . ASP A 1 212 ? 54.608 37.155 -6.446 1.00 7.57 212 ASP A CA 1
ATOM 1614 C C . ASP A 1 212 ? 55.007 38.192 -5.394 1.00 9.06 212 ASP A C 1
ATOM 1615 O O . ASP A 1 212 ? 54.150 38.904 -4.874 1.00 8.29 212 ASP A O 1
ATOM 1620 N N . TYR A 1 213 ? 56.301 38.292 -5.092 1.00 8.62 213 TYR A N 1
ATOM 1621 C CA . TYR A 1 213 ? 56.756 39.232 -4.067 1.00 8.68 213 TYR A CA 1
ATOM 1622 C C . TYR A 1 213 ? 56.262 40.656 -4.280 1.00 6.44 213 TYR A C 1
ATOM 1623 O O . TYR A 1 213 ? 55.726 41.271 -3.363 1.00 7.97 213 TYR A O 1
ATOM 1632 N N . ALA A 1 214 ? 56.448 41.186 -5.485 1.00 8.88 214 ALA A N 1
ATOM 1633 C CA . ALA A 1 214 ? 56.023 42.551 -5.776 1.00 8.26 214 ALA A CA 1
ATOM 1634 C C . ALA A 1 214 ? 54.523 42.741 -5.596 1.00 8.50 214 ALA A C 1
ATOM 1635 O O . ALA A 1 214 ? 54.079 43.780 -5.114 1.00 8.54 214 ALA A O 1
ATOM 1637 N N . ARG A 1 215 ? 53.745 41.734 -5.985 1.00 7.88 215 ARG A N 1
ATOM 1638 C CA . ARG A 1 215 ? 52.294 41.793 -5.856 1.00 7.90 215 ARG A CA 1
ATOM 1639 C C . ARG A 1 215 ? 51.922 41.819 -4.376 1.00 8.60 215 ARG A C 1
ATOM 1640 O O . ARG A 1 215 ? 51.035 42.565 -3.958 1.00 8.71 215 ARG A O 1
ATOM 1648 N N . MET A 1 216 ? 52.602 40.994 -3.584 1.00 7.33 216 MET A N 1
ATOM 1649 C CA . MET A 1 216 ? 52.350 40.942 -2.146 1.00 5.92 216 MET A CA 1
ATOM 1650 C C . MET A 1 216 ? 52.631 42.314 -1.552 1.00 7.97 216 MET A C 1
ATOM 1651 O O . MET A 1 216 ? 51.858 42.826 -0.741 1.00 8.36 216 MET A O 1
ATOM 1656 N N . SER A 1 217 ? 53.746 42.905 -1.966 1.00 8.41 217 SER A N 1
ATOM 1657 C CA . SER A 1 217 ? 54.145 44.224 -1.491 1.00 5.94 217 SER A CA 1
ATOM 1658 C C . SER A 1 217 ? 53.141 45.297 -1.912 1.00 9.64 217 SER A C 1
ATOM 1659 O O . SER A 1 217 ? 52.743 46.131 -1.099 1.00 9.98 217 SER A O 1
ATOM 1662 N N . GLU A 1 218 ? 52.736 45.281 -3.181 1.00 8.14 218 GLU A N 1
ATOM 1663 C CA . GLU A 1 218 ? 51.771 46.260 -3.674 1.00 8.25 218 GLU A CA 1
ATOM 1664 C C . GLU A 1 218 ? 50.454 46.126 -2.920 1.00 9.39 218 GLU A C 1
ATOM 1665 O O . GLU A 1 218 ? 49.812 47.125 -2.589 1.00 10.36 218 GLU A O 1
ATOM 1671 N N . GLU A 1 219 ? 50.052 44.892 -2.639 1.00 9.42 219 GLU A N 1
ATOM 1672 C CA . GLU A 1 219 ? 48.809 44.672 -1.915 1.00 10.35 219 GLU A CA 1
ATOM 1673 C C . GLU A 1 219 ? 48.896 45.184 -0.484 1.00 9.92 219 GLU A C 1
ATOM 1674 O O . GLU A 1 219 ? 47.940 45.762 0.028 1.00 8.55 219 GLU A O 1
ATOM 1680 N N . GLY A 1 220 ? 50.044 44.978 0.157 1.00 8.72 220 GLY A N 1
ATOM 1681 C CA . GLY A 1 220 ? 50.221 45.453 1.518 1.00 8.76 220 GLY A CA 1
ATOM 1682 C C . GLY A 1 220 ? 50.157 46.968 1.582 1.00 8.63 220 GLY A C 1
ATOM 1683 O O . GLY A 1 220 ? 49.571 47.537 2.505 1.00 10.00 220 GLY A O 1
ATOM 1684 N N . LYS A 1 221 ? 50.769 47.628 0.602 1.00 9.82 221 LYS A N 1
ATOM 1685 C CA . LYS A 1 221 ? 50.754 49.085 0.553 1.00 9.68 221 LYS A CA 1
ATOM 1686 C C . LYS A 1 221 ? 49.334 49.584 0.287 1.00 10.98 221 LYS A C 1
ATOM 1687 O O . LYS A 1 221 ? 48.895 50.574 0.872 1.00 9.40 221 LYS A O 1
ATOM 1693 N N . ARG A 1 222 ? 48.619 48.892 -0.598 1.00 10.09 222 ARG A N 1
ATOM 1694 C CA . ARG A 1 222 ? 47.248 49.271 -0.935 1.00 7.87 222 ARG A CA 1
ATOM 1695 C C . ARG A 1 222 ? 46.357 49.168 0.299 1.00 8.15 222 ARG A C 1
ATOM 1696 O O . ARG A 1 222 ? 45.483 50.008 0.521 1.00 10.11 222 ARG A O 1
ATOM 1704 N N . LEU A 1 223 ? 46.573 48.130 1.097 1.00 9.49 223 LEU A N 1
ATOM 1705 C CA . LEU A 1 223 ? 45.796 47.956 2.316 1.00 8.95 223 LEU A CA 1
ATOM 1706 C C . LEU A 1 223 ? 46.133 49.082 3.284 1.00 9.16 223 LEU A C 1
ATOM 1707 O O . LEU A 1 223 ? 45.246 49.661 3.906 1.00 10.57 223 LEU A O 1
ATOM 1712 N N . ALA A 1 224 ? 47.421 49.387 3.412 1.00 8.47 224 ALA A N 1
ATOM 1713 C CA . ALA A 1 224 ? 47.850 50.453 4.314 1.00 9.48 224 ALA A CA 1
ATOM 1714 C C . ALA A 1 224 ? 47.183 51.769 3.927 1.00 10.09 224 ALA A C 1
ATOM 1715 O O . ALA A 1 224 ? 46.693 52.505 4.785 1.00 12.01 224 ALA A O 1
ATOM 1717 N N . GLU A 1 225 ? 47.161 52.063 2.630 1.00 10.05 225 GLU A N 1
ATOM 1718 C CA . GLU A 1 225 ? 46.544 53.295 2.155 1.00 11.45 225 GLU A CA 1
ATOM 1719 C C . GLU A 1 225 ? 45.051 53.316 2.457 1.00 14.02 225 GLU A C 1
ATOM 1720 O O . GLU A 1 225 ? 44.498 54.361 2.794 1.00 14.56 225 GLU A O 1
ATOM 1726 N N . HIS A 1 226 ? 44.395 52.165 2.339 1.00 14.49 226 HIS A N 1
ATOM 1727 C CA . HIS A 1 226 ? 42.969 52.095 2.628 1.00 12.68 226 HIS A CA 1
ATOM 1728 C C . HIS A 1 226 ? 42.704 52.337 4.112 1.00 15.36 226 HIS A C 1
ATOM 1729 O O . HIS A 1 226 ? 41.823 53.120 4.477 1.00 16.99 226 HIS A O 1
ATOM 1736 N N . LEU A 1 227 ? 43.467 51.664 4.968 1.00 15.37 227 LEU A N 1
ATOM 1737 C CA . LEU A 1 227 ? 43.301 51.804 6.409 1.00 13.72 227 LEU A CA 1
ATOM 1738 C C . LEU A 1 227 ? 43.589 53.224 6.881 1.00 17.96 227 LEU A C 1
ATOM 1739 O O . LEU A 1 227 ? 42.946 53.718 7.810 1.00 18.44 227 LEU A O 1
ATOM 1744 N N . LEU A 1 228 ? 44.560 53.875 6.251 1.00 17.79 228 LEU A N 1
ATOM 1745 C CA . LEU A 1 228 ? 44.905 55.243 6.620 1.00 20.88 228 LEU A CA 1
ATOM 1746 C C . LEU A 1 228 ? 43.721 56.155 6.331 1.00 24.19 228 LEU A C 1
ATOM 1747 O O . LEU A 1 228 ? 43.478 57.127 7.049 1.00 25.76 228 LEU A O 1
ATOM 1752 N N . HIS A 1 229 ? 42.986 55.830 5.275 1.00 25.05 229 HIS A N 1
ATOM 1753 C CA . HIS A 1 229 ? 41.816 56.600 4.887 1.00 29.10 229 HIS A CA 1
ATOM 1754 C C . HIS A 1 229 ? 40.690 56.348 5.887 1.00 30.61 229 HIS A C 1
ATOM 1755 O O . HIS A 1 229 ? 39.990 57.273 6.295 1.00 34.43 229 HIS A O 1
ATOM 1762 N N . GLU A 1 230 ? 40.531 55.089 6.287 1.00 29.16 230 GLU A N 1
ATOM 1763 C CA . GLU A 1 230 ? 39.489 54.702 7.233 1.00 33.06 230 GLU A CA 1
ATOM 1764 C C . GLU A 1 230 ? 39.686 55.310 8.616 1.00 35.00 230 GLU A C 1
ATOM 1765 O O . GLU A 1 230 ? 38.719 55.637 9.303 1.00 36.44 230 GLU A O 1
ATOM 1771 N N . LEU A 1 231 ? 40.941 55.454 9.023 1.00 35.53 231 LEU A N 1
ATOM 1772 C CA . LEU A 1 231 ? 41.257 56.019 10.328 1.00 36.24 231 LEU A CA 1
ATOM 1773 C C . LEU A 1 231 ? 40.985 57.517 10.366 1.00 37.64 231 LEU A C 1
ATOM 1774 O O . LEU A 1 231 ? 40.242 57.955 11.270 1.00 42.38 231 LEU A O 1
#

Organism: Thermus thermophilus (strain ATCC 27634 / DSM 579 / HB8) (NCBI:txid300852)

Sequence (225 aa):
AAYQVLIVGAGFSGAETAFWLAQKGVRVGLLTQSLDAVMMPFLPPKPPFPPGSLLERAYDPKDERVWAFHARAKYLLEGLRPLHLFQATATGLLLEGNRVVGVRTWEGPPARGEKVVLAVGSFLGARLFLGGVVEEAGRLSEASYPDLLEDLSRLGFRFVEREGEVPPGYRVRYLAFHPEEWEEKTFRLKRLEGLYAVGLCVREGDYARMSEEGKRLAEHLLHEL

B-factor: mean 14.55, std 8.33, range [4.28, 44.63]

Radius of gyration: 16.18 Å; Cα contacts (8 Å, |Δi|>4): 536; chains: 1; bounding box: 46×46×36 Å

Secondary structure (DSSP, 8-state):
---SEEEE--SHHHHHHHHHHHHTT--EEEEES-GGGTT--SSPP-S---TT-HHHHH--TT---HHHHHHHHHHHHHT-TTEEEEE--EEEEEEETTEEEEEEETTS--EE-SEEEE--TT-SS-EEEETTEEESEEETTEE--SHHHHHHHHTT--EEEEEEEE---EEEEEEEE-GGGEETTTTEETTSBSEEE-GGGTS---HHHHHHHHHHHHHHHHHH-